Protein AF-A0A970E9M4-F1 (afdb_monomer)

Foldseek 3Di:
DADLQLLLLLLVLLCVVVVLAPSLLLSLLQCVCVLDDVVLRQCWDDDPNDIARPLVVLCVVDVPCVRQVPDDSSSNSSSLSNSLNSLLVRLCCPPAVVVLCVVPVPDPCVVVLVNLLSLQLSLVVCVVVVPDGSLVVLLPRDDDPPVDDSDDCVSSVVSSVVSNVQNVDPVNRDPDDRDGDDNVVSVVSSVVSNVVSVVVVVD

Radius of gyration: 16.77 Å; Cα contacts (8 Å, |Δi|>4): 211; chains: 1; bounding box: 38×38×45 Å

Solvent-accessible surface area (backbone atoms only — not comparable to full-atom values): 11575 Å² total; per-residue (Å²): 108,71,52,70,63,58,53,42,52,31,48,55,56,40,42,75,74,44,73,84,52,38,62,50,33,19,48,54,15,36,53,37,43,76,29,53,63,54,82,77,48,47,48,62,45,74,58,98,90,42,76,46,65,38,58,64,60,52,40,68,74,57,59,37,64,90,60,41,72,80,46,54,64,49,56,46,18,18,57,51,19,33,53,43,36,52,50,41,30,51,49,39,34,65,71,48,51,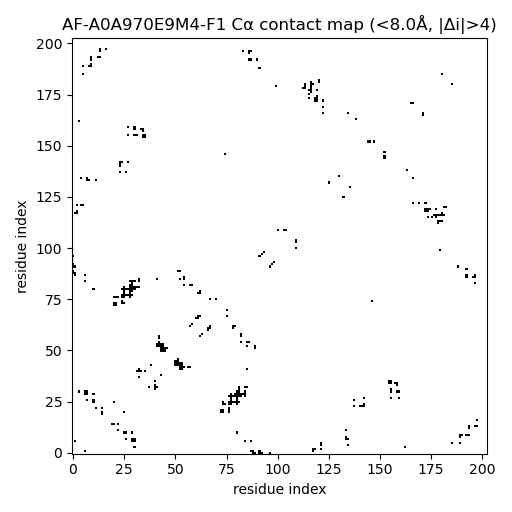51,53,50,46,64,75,47,74,83,47,91,58,46,70,61,53,54,50,42,29,52,47,35,48,52,48,52,51,45,69,77,31,78,91,71,48,64,64,66,57,58,67,66,57,79,81,88,53,86,86,50,78,93,57,69,47,66,38,40,56,50,40,54,53,50,52,48,57,50,75,72,36,75,85,68,50,60,89,72,78,68,81,86,64,54,68,68,58,53,55,54,44,40,56,50,43,34,53,53,45,54,55,61,72,79,106

Secondary structure (DSSP, 8-state):
---HHHHHHHHHHHHHHSTTS-HHHHHHHHHGGGGS-HHHHS-EEEETTEEEE-HHHHHHHHTSHHHHTTS-HHHHHHHHHHHHHHHHHHHHIIIIIHHHHHHTTT-TTHHHHHHHHHHHHHHHHHHH-SSS-HHHHHHT-----TT--SS-HHHHHHHHHHHHHHHT-GGGS--SPPSS--HHHHHHHHHHHHHHHHHHHT-

pLDDT: mean 94.09, std 5.25, range [65.69, 98.69]

Mean predicted aligned error: 3.56 Å

Structure (mmCIF, N/CA/C/O backbone):
data_AF-A0A970E9M4-F1
#
_entry.id   AF-A0A970E9M4-F1
#
loop_
_atom_site.group_PDB
_atom_site.id
_atom_site.type_symbol
_atom_site.label_atom_id
_atom_site.label_alt_id
_atom_site.label_comp_id
_atom_site.label_asym_id
_atom_site.label_entity_id
_atom_site.label_seq_id
_atom_site.pdbx_PDB_ins_code
_atom_site.Cartn_x
_atom_site.Cartn_y
_atom_site.Cartn_z
_atom_site.occupancy
_atom_site.B_iso_or_equiv
_atom_site.auth_seq_id
_atom_site.auth_comp_id
_atom_site.auth_asym_id
_atom_site.auth_atom_id
_atom_site.pdbx_PDB_model_num
ATOM 1 N N . MET A 1 1 ? 0.928 5.953 9.111 1.00 82.75 1 MET A N 1
ATOM 2 C CA . MET A 1 1 ? 0.952 5.087 7.923 1.00 82.75 1 MET A CA 1
ATOM 3 C C . MET A 1 1 ? -0.370 4.371 7.864 1.00 82.75 1 MET A C 1
ATOM 5 O O . MET A 1 1 ? -0.978 4.215 8.925 1.00 82.75 1 MET A O 1
ATOM 9 N N . THR A 1 2 ? -0.847 4.071 6.667 1.00 88.62 2 THR A N 1
ATOM 10 C CA . THR A 1 2 ? -2.108 3.342 6.503 1.00 88.62 2 THR A CA 1
ATOM 11 C C . THR A 1 2 ? -1.866 1.829 6.603 1.00 88.62 2 THR A C 1
ATOM 13 O O . THR A 1 2 ? -0.748 1.401 6.895 1.00 88.62 2 THR A O 1
ATOM 16 N N . THR A 1 3 ? -2.908 1.011 6.479 1.00 94.88 3 THR A N 1
ATOM 17 C CA . THR A 1 3 ? -2.778 -0.451 6.495 1.00 94.88 3 THR A CA 1
ATOM 18 C C . THR A 1 3 ? -2.323 -0.981 5.146 1.00 94.88 3 THR A C 1
ATOM 20 O O . THR A 1 3 ? -2.542 -0.367 4.100 1.00 94.88 3 THR A O 1
ATOM 23 N N . LEU A 1 4 ? -1.725 -2.173 5.162 1.00 96.00 4 LEU A N 1
ATOM 24 C CA . LEU A 1 4 ? -1.263 -2.846 3.950 1.00 96.00 4 LEU A CA 1
ATOM 25 C C . LEU A 1 4 ? -2.425 -3.157 3.000 1.00 96.00 4 LEU A C 1
ATOM 27 O O . LEU A 1 4 ? -2.270 -3.001 1.792 1.00 96.00 4 LEU A O 1
ATOM 31 N N . LEU A 1 5 ? -3.608 -3.506 3.517 1.00 97.75 5 LEU A N 1
ATOM 32 C CA . LEU A 1 5 ? -4.780 -3.686 2.662 1.00 97.75 5 LEU A CA 1
ATOM 33 C C . LEU A 1 5 ? -5.230 -2.368 2.026 1.00 97.75 5 LEU A C 1
ATOM 35 O O . LEU A 1 5 ? -5.476 -2.345 0.824 1.00 97.75 5 LEU A O 1
ATOM 39 N N . THR A 1 6 ? -5.266 -1.258 2.770 1.00 98.19 6 THR A N 1
ATOM 40 C CA . THR A 1 6 ? -5.572 0.056 2.179 1.00 98.19 6 THR A CA 1
ATOM 41 C C . THR A 1 6 ? -4.558 0.431 1.089 1.00 98.19 6 THR A C 1
ATOM 43 O O . THR A 1 6 ? -4.956 0.888 0.018 1.00 98.19 6 THR A O 1
ATOM 46 N N . HIS A 1 7 ? -3.262 0.171 1.297 1.00 98.31 7 HIS A N 1
ATOM 47 C CA . HIS A 1 7 ? -2.237 0.332 0.259 1.00 98.31 7 HIS A CA 1
ATOM 48 C C . HIS A 1 7 ? -2.532 -0.500 -0.997 1.00 98.31 7 HIS A C 1
ATOM 50 O O . HIS A 1 7 ? -2.490 0.032 -2.107 1.00 98.31 7 HIS A O 1
ATOM 56 N N . LEU A 1 8 ? -2.884 -1.779 -0.839 1.00 98.38 8 LEU A N 1
ATOM 57 C CA . LEU A 1 8 ? -3.247 -2.652 -1.959 1.00 98.38 8 LEU A CA 1
ATOM 58 C C . LEU A 1 8 ? -4.500 -2.151 -2.693 1.00 98.38 8 LEU A C 1
ATOM 60 O O . LEU A 1 8 ? -4.517 -2.128 -3.921 1.00 98.38 8 LEU A O 1
ATOM 64 N N . ARG A 1 9 ? -5.517 -1.669 -1.972 1.00 98.56 9 ARG A N 1
ATOM 65 C CA . ARG A 1 9 ? -6.726 -1.077 -2.574 1.00 98.56 9 ARG A CA 1
ATOM 66 C C . ARG A 1 9 ? -6.399 0.172 -3.398 1.00 98.56 9 ARG A C 1
ATOM 68 O O . ARG A 1 9 ? -6.946 0.357 -4.483 1.00 98.56 9 ARG A O 1
ATOM 75 N N . VAL A 1 10 ? -5.462 1.008 -2.942 1.00 98.69 10 VAL A N 1
ATOM 76 C CA . VAL A 1 10 ? -4.943 2.124 -3.753 1.00 98.69 10 VAL A CA 1
ATOM 77 C C . VAL A 1 10 ? -4.212 1.603 -4.996 1.00 98.69 10 VAL A C 1
ATOM 79 O O . VAL A 1 10 ? -4.431 2.125 -6.091 1.00 98.69 10 VAL A O 1
ATOM 82 N N . ALA A 1 11 ? -3.382 0.565 -4.861 1.00 98.25 11 ALA A N 1
ATOM 83 C CA . ALA A 1 11 ? -2.663 -0.034 -5.984 1.00 98.25 11 ALA A CA 1
ATOM 84 C C . ALA A 1 11 ? -3.620 -0.564 -7.070 1.00 98.25 11 ALA A C 1
ATOM 86 O O . ALA A 1 11 ? -3.435 -0.273 -8.253 1.00 98.25 11 ALA A O 1
ATOM 87 N N . GLU A 1 12 ? -4.688 -1.260 -6.678 1.00 97.88 12 GLU A N 1
ATOM 88 C CA . GLU A 1 12 ? -5.746 -1.724 -7.584 1.00 97.88 12 GLU A CA 1
ATOM 89 C C . GLU A 1 12 ? -6.322 -0.567 -8.417 1.00 97.88 12 GLU A C 1
ATOM 91 O O . GLU A 1 12 ? -6.354 -0.618 -9.648 1.00 97.88 12 GLU A O 1
ATOM 96 N N . LYS A 1 13 ? -6.688 0.538 -7.759 1.00 98.12 13 LYS A N 1
ATOM 97 C CA . LYS A 1 13 ? -7.270 1.711 -8.424 1.00 98.12 13 LYS A CA 1
ATOM 98 C C . LYS A 1 13 ? -6.278 2.483 -9.287 1.00 98.12 13 LYS A C 1
ATOM 100 O O . LYS A 1 13 ? -6.664 3.035 -10.318 1.00 98.12 13 LYS A O 1
ATOM 105 N N . ILE A 1 14 ? -4.993 2.501 -8.939 1.00 98.25 14 ILE A N 1
ATOM 106 C CA . ILE A 1 14 ? -3.961 3.061 -9.824 1.00 98.25 14 ILE A CA 1
ATOM 107 C C . ILE A 1 14 ? -3.795 2.185 -11.072 1.00 98.25 14 ILE A C 1
ATOM 109 O O . ILE A 1 14 ? -3.708 2.718 -12.179 1.00 98.25 14 ILE A O 1
ATOM 113 N N . LYS A 1 15 ? -3.814 0.855 -10.934 1.00 96.25 15 LYS A N 1
ATOM 114 C CA . LYS A 1 15 ? -3.714 -0.093 -12.056 1.00 96.25 15 LYS A CA 1
ATOM 115 C C . LYS A 1 15 ? -4.864 0.049 -13.063 1.00 96.25 15 LYS A C 1
ATOM 117 O O . LYS A 1 15 ? -4.652 -0.152 -14.262 1.00 96.25 15 LYS A O 1
ATOM 122 N N . GLU A 1 16 ? -6.061 0.425 -12.612 1.00 96.06 16 GLU A N 1
ATOM 123 C CA . GLU A 1 16 ? -7.199 0.749 -13.489 1.00 96.06 16 GLU A CA 1
ATOM 124 C C . GLU A 1 16 ? -6.914 1.968 -14.392 1.00 96.06 16 GLU A C 1
ATOM 126 O O . GLU A 1 16 ? -7.417 2.049 -15.517 1.00 96.06 16 GLU A O 1
ATOM 131 N N . ARG A 1 17 ? -6.082 2.907 -13.919 1.00 96.25 17 ARG A N 1
ATOM 132 C CA . ARG A 1 17 ? -5.699 4.139 -14.628 1.00 96.25 17 ARG A CA 1
ATOM 133 C C . ARG A 1 17 ? -4.427 3.974 -15.463 1.00 96.25 17 ARG A C 1
ATOM 135 O O . ARG A 1 17 ? -4.357 4.518 -16.561 1.00 96.25 17 ARG A O 1
ATOM 142 N N . ILE A 1 18 ? -3.448 3.217 -14.968 1.00 94.56 18 ILE A N 1
ATOM 143 C CA . ILE A 1 18 ? -2.172 2.935 -15.636 1.00 94.56 18 ILE A CA 1
ATOM 144 C C . ILE A 1 18 ? -2.155 1.456 -16.036 1.00 94.56 18 ILE A C 1
ATOM 146 O O . ILE A 1 18 ? -1.743 0.572 -15.281 1.00 94.56 18 ILE A O 1
ATOM 150 N N . LYS A 1 19 ? -2.650 1.176 -17.246 1.00 90.38 19 LYS A N 1
ATOM 151 C CA . LYS A 1 19 ? -2.949 -0.196 -17.680 1.00 90.38 19 LYS A CA 1
ATOM 152 C C . LYS A 1 19 ? -1.716 -1.071 -17.909 1.00 90.38 19 LYS A C 1
ATOM 154 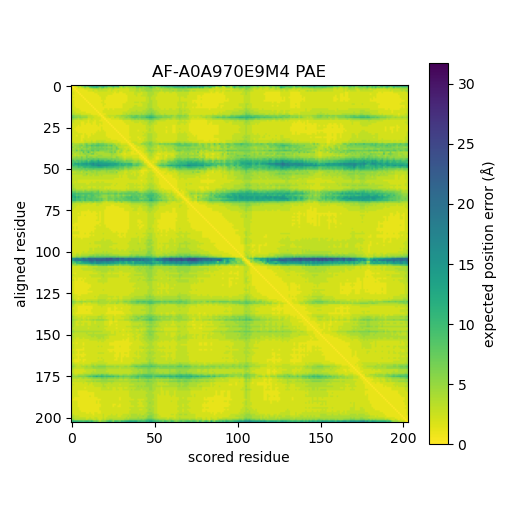O O . LYS A 1 19 ? -1.848 -2.284 -17.782 1.00 90.38 19 LYS A O 1
ATOM 159 N N . ASP A 1 20 ? -0.551 -0.480 -18.134 1.00 89.81 20 ASP A N 1
ATOM 160 C CA . ASP A 1 20 ? 0.660 -1.219 -18.516 1.00 89.81 20 ASP A CA 1
ATOM 161 C C . ASP A 1 20 ? 1.501 -1.696 -17.315 1.00 89.81 20 ASP A C 1
ATOM 163 O O . ASP A 1 20 ? 2.563 -2.286 -17.492 1.00 89.81 20 ASP A O 1
ATOM 167 N N . LEU A 1 21 ? 1.047 -1.455 -16.078 1.00 94.00 21 LEU A N 1
ATOM 168 C CA . LEU A 1 21 ? 1.732 -1.950 -14.882 1.00 94.00 21 LEU A CA 1
ATOM 169 C C . LEU A 1 21 ? 1.528 -3.460 -14.712 1.00 94.00 21 LEU A C 1
ATOM 171 O O . LEU A 1 21 ? 0.396 -3.936 -14.711 1.00 94.00 21 LEU A O 1
ATOM 175 N N . ASP A 1 22 ? 2.608 -4.202 -14.478 1.00 96.94 22 ASP A N 1
ATOM 176 C CA . ASP A 1 22 ? 2.526 -5.570 -13.959 1.00 96.94 22 ASP A CA 1
ATOM 177 C C . ASP A 1 22 ? 2.007 -5.515 -12.512 1.00 96.94 22 ASP A C 1
ATOM 179 O O .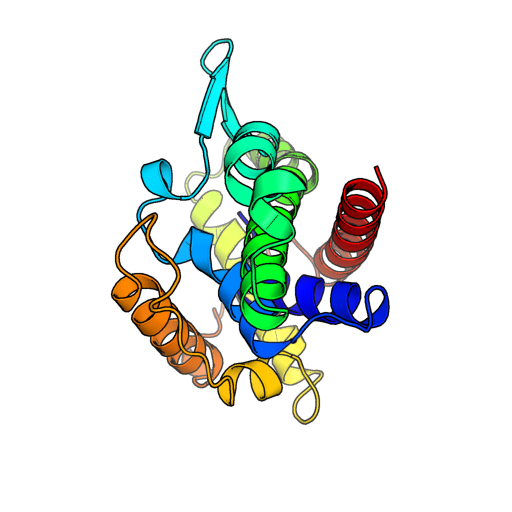 ASP A 1 22 ? 2.681 -4.976 -11.632 1.00 96.94 22 ASP A O 1
ATOM 183 N N . LEU A 1 23 ? 0.779 -5.993 -12.281 1.00 96.94 23 LEU A N 1
ATOM 184 C CA . LEU A 1 23 ? 0.085 -5.799 -11.005 1.00 96.94 23 LEU A CA 1
ATOM 185 C C . LEU A 1 23 ? 0.772 -6.537 -9.849 1.00 96.94 23 LEU A C 1
ATOM 187 O O . LEU A 1 23 ? 0.848 -5.984 -8.755 1.00 96.94 23 LEU A O 1
ATOM 191 N N . ASP A 1 24 ? 1.321 -7.726 -10.085 1.00 98.00 24 ASP A N 1
ATOM 192 C CA . ASP A 1 24 ? 2.012 -8.505 -9.056 1.00 98.00 24 ASP A CA 1
ATOM 193 C C . ASP A 1 24 ? 3.234 -7.739 -8.557 1.00 98.00 24 ASP A C 1
ATOM 195 O O . ASP A 1 24 ? 3.352 -7.407 -7.375 1.00 98.00 24 ASP A O 1
ATOM 199 N N . TYR A 1 25 ? 4.108 -7.331 -9.475 1.00 98.50 25 TYR A N 1
ATOM 200 C CA . TYR A 1 25 ? 5.291 -6.559 -9.108 1.00 98.50 25 TYR A CA 1
ATOM 201 C C . TYR A 1 25 ? 4.927 -5.190 -8.532 1.00 98.50 25 TYR A C 1
ATOM 203 O O . TYR A 1 25 ? 5.600 -4.715 -7.618 1.00 98.50 25 TYR A O 1
ATOM 211 N N . PHE A 1 26 ? 3.852 -4.570 -9.016 1.00 98.38 26 PHE A N 1
ATOM 212 C CA . PHE A 1 26 ? 3.349 -3.307 -8.490 1.00 98.38 26 PHE A CA 1
ATOM 213 C C . PHE A 1 26 ? 2.869 -3.423 -7.037 1.00 98.38 26 PHE A C 1
ATOM 215 O O . PHE A 1 26 ? 3.265 -2.607 -6.205 1.00 98.38 26 PHE A O 1
ATOM 222 N N . MET A 1 27 ? 2.085 -4.454 -6.705 1.00 98.50 27 MET A N 1
ATOM 223 C CA . MET A 1 27 ? 1.647 -4.734 -5.333 1.00 98.50 27 MET A CA 1
ATOM 224 C C . MET A 1 27 ? 2.833 -5.061 -4.417 1.00 98.50 27 MET A C 1
ATOM 226 O O . MET A 1 27 ? 2.901 -4.544 -3.302 1.00 98.50 27 MET A O 1
ATOM 230 N N . ALA A 1 28 ? 3.797 -5.861 -4.890 1.00 98.38 28 ALA A N 1
ATOM 231 C CA . ALA A 1 28 ? 5.032 -6.124 -4.150 1.00 98.38 28 ALA A CA 1
ATOM 232 C C . ALA A 1 28 ? 5.804 -4.827 -3.874 1.00 98.38 28 ALA A C 1
ATOM 234 O O . ALA A 1 28 ? 6.259 -4.602 -2.755 1.00 98.38 28 ALA A O 1
ATOM 235 N N . GLY A 1 29 ? 5.901 -3.938 -4.863 1.00 98.12 29 GLY A N 1
ATOM 236 C CA . GLY A 1 29 ? 6.476 -2.607 -4.694 1.00 98.12 29 GLY A CA 1
ATOM 237 C C . GLY A 1 29 ? 5.755 -1.799 -3.620 1.00 98.12 29 GLY A C 1
ATOM 238 O O . GLY A 1 29 ? 6.400 -1.230 -2.745 1.00 98.12 29 GLY A O 1
ATOM 239 N N . PHE A 1 30 ? 4.422 -1.801 -3.651 1.00 97.81 30 PHE A N 1
ATOM 240 C CA . PHE A 1 30 ? 3.580 -1.085 -2.697 1.00 97.81 30 PHE A CA 1
ATOM 241 C C . PHE A 1 30 ? 3.820 -1.516 -1.253 1.00 97.81 30 PHE A C 1
ATOM 243 O O . PHE A 1 30 ? 3.947 -0.667 -0.396 1.00 97.81 30 PHE A O 1
ATOM 250 N N . ILE A 1 31 ? 3.944 -2.808 -0.961 1.00 97.25 31 ILE A N 1
ATOM 251 C CA . ILE A 1 31 ? 4.147 -3.271 0.425 1.00 97.25 31 ILE A CA 1
ATOM 252 C C . ILE A 1 31 ? 5.619 -3.236 0.875 1.00 97.25 31 ILE A C 1
ATOM 254 O O . ILE A 1 31 ? 5.937 -3.465 2.046 1.00 97.25 31 ILE A O 1
ATOM 258 N N . THR A 1 32 ? 6.548 -2.999 -0.056 1.00 97.25 32 THR A N 1
ATOM 259 C CA . THR A 1 32 ? 7.991 -3.071 0.206 1.00 97.25 32 THR A CA 1
ATOM 260 C C . THR A 1 32 ? 8.435 -2.124 1.322 1.00 97.25 32 THR A C 1
ATOM 262 O O . THR A 1 32 ? 9.190 -2.578 2.187 1.00 97.25 32 THR A O 1
ATOM 265 N N . PRO A 1 33 ? 7.989 -0.853 1.392 1.00 96.75 33 PRO A N 1
ATOM 266 C CA . PRO A 1 33 ? 8.466 0.054 2.433 1.00 96.75 33 PRO A CA 1
ATOM 267 C C . PRO A 1 33 ? 8.157 -0.436 3.852 1.00 96.75 33 PRO A C 1
ATOM 269 O O . PRO A 1 33 ? 8.941 -0.193 4.769 1.00 96.75 33 PRO A O 1
ATOM 272 N N . ASP A 1 34 ? 7.085 -1.202 4.028 1.00 95.38 34 ASP A N 1
ATOM 273 C CA . ASP A 1 34 ? 6.668 -1.761 5.318 1.00 95.38 34 ASP A CA 1
ATOM 274 C C . ASP A 1 34 ? 7.334 -3.092 5.668 1.00 95.38 34 ASP A C 1
ATOM 276 O O . ASP A 1 34 ? 7.115 -3.640 6.745 1.00 95.38 34 ASP A O 1
ATOM 280 N N . SER A 1 35 ? 8.186 -3.604 4.782 1.00 93.75 35 SER A N 1
ATOM 281 C CA . SER A 1 35 ? 8.848 -4.898 4.959 1.00 93.75 35 SER A CA 1
ATOM 282 C C . SER A 1 35 ? 10.109 -4.820 5.830 1.00 93.75 35 SER A C 1
ATOM 284 O O . SER A 1 35 ? 10.626 -5.841 6.265 1.00 93.75 35 SER A O 1
ATOM 286 N N . GLY A 1 36 ? 10.623 -3.618 6.102 1.00 87.69 36 GLY A N 1
ATOM 287 C CA . GLY A 1 36 ? 11.838 -3.399 6.887 1.00 87.69 36 GLY A CA 1
ATOM 288 C C . GLY A 1 36 ? 11.703 -2.269 7.906 1.00 87.69 36 GLY A C 1
ATOM 289 O O . GLY A 1 36 ? 10.649 -1.659 8.078 1.00 87.69 36 GLY A O 1
ATOM 290 N N . GLY A 1 37 ? 12.803 -1.959 8.597 1.00 87.50 37 GLY A N 1
ATOM 291 C CA . GLY A 1 37 ? 12.840 -0.832 9.528 1.00 87.50 37 GLY A CA 1
ATOM 292 C C . GLY A 1 37 ? 12.567 0.492 8.809 1.00 87.50 37 GLY A C 1
ATOM 293 O O . GLY A 1 37 ? 13.274 0.840 7.866 1.00 87.50 37 GLY A O 1
ATOM 294 N N . LYS A 1 38 ? 11.582 1.265 9.279 1.00 86.56 38 LYS A N 1
ATOM 295 C CA . LYS A 1 38 ? 11.106 2.466 8.566 1.00 86.56 38 LYS A CA 1
ATOM 296 C C . LYS A 1 38 ? 12.185 3.525 8.323 1.00 86.56 38 LYS A C 1
ATOM 298 O O . LYS A 1 38 ? 12.127 4.229 7.323 1.00 86.56 38 LYS A O 1
ATOM 303 N N . GLU A 1 39 ? 13.181 3.631 9.204 1.00 85.94 39 GLU A N 1
ATOM 304 C CA . GLU A 1 39 ? 14.332 4.530 8.999 1.00 85.94 39 GLU A CA 1
ATOM 305 C C . GLU A 1 39 ? 15.103 4.221 7.709 1.00 85.94 39 GLU A C 1
ATOM 307 O O . GLU A 1 39 ? 15.634 5.127 7.074 1.00 85.94 39 GLU A O 1
ATOM 312 N N . MET A 1 40 ? 15.136 2.950 7.310 1.00 84.81 40 MET A N 1
ATOM 313 C CA . MET A 1 40 ? 15.809 2.483 6.103 1.00 84.81 40 MET A CA 1
ATOM 314 C C . MET A 1 40 ? 14.920 2.625 4.863 1.00 84.81 40 MET A C 1
ATOM 316 O O . MET A 1 40 ? 15.414 2.942 3.786 1.00 84.81 40 MET A O 1
ATOM 320 N N . THR A 1 41 ? 13.613 2.397 5.005 1.00 89.31 41 THR A N 1
ATOM 321 C CA . THR A 1 41 ? 12.713 2.194 3.863 1.00 89.31 41 THR A CA 1
ATOM 322 C C . THR A 1 41 ? 11.848 3.408 3.514 1.00 89.31 41 THR A C 1
ATOM 324 O O . THR A 1 41 ? 11.433 3.564 2.371 1.00 89.31 41 THR A O 1
ATOM 327 N N . HIS A 1 42 ? 11.586 4.323 4.445 1.00 89.50 42 HIS A N 1
ATOM 328 C CA . HIS A 1 42 ? 10.654 5.436 4.213 1.00 89.50 42 HIS A CA 1
ATOM 329 C C . HIS A 1 42 ? 11.336 6.757 3.833 1.00 89.50 42 HIS A C 1
ATOM 331 O O . HIS A 1 42 ? 10.689 7.801 3.830 1.00 89.50 42 HIS A O 1
ATOM 337 N N . PHE A 1 43 ? 12.636 6.738 3.502 1.00 90.56 43 PHE A N 1
ATOM 338 C CA . PHE A 1 43 ? 13.369 7.910 2.990 1.00 90.56 43 PHE A CA 1
ATOM 339 C C . PHE A 1 43 ? 13.179 9.157 3.868 1.00 90.56 43 PHE A C 1
ATOM 341 O O . PHE A 1 43 ? 12.990 10.272 3.377 1.00 90.56 43 PHE A O 1
ATOM 348 N N . TYR A 1 44 ? 13.180 8.965 5.187 1.00 89.75 44 TYR A N 1
ATOM 349 C CA . TYR A 1 44 ? 12.874 10.047 6.101 1.00 89.75 44 TYR A CA 1
ATOM 350 C C . TYR A 1 44 ? 13.955 11.129 6.096 1.00 89.75 44 TYR A C 1
ATOM 352 O O . TYR A 1 44 ? 15.155 10.854 6.087 1.00 89.75 44 TYR A O 1
ATOM 360 N N . LYS A 1 45 ? 13.512 12.381 6.178 1.00 87.81 45 LYS A N 1
ATOM 361 C CA . LYS A 1 45 ? 14.344 13.547 6.469 1.00 87.81 45 LYS A CA 1
ATOM 362 C C . LYS A 1 45 ? 13.747 14.341 7.619 1.00 87.81 45 LYS A C 1
ATOM 364 O O . LYS A 1 45 ? 12.560 14.233 7.918 1.00 87.81 45 LYS A O 1
ATOM 369 N N . SER A 1 46 ? 14.583 15.171 8.230 1.00 86.38 46 SER A N 1
ATOM 370 C CA . SER A 1 46 ? 14.178 16.067 9.310 1.00 86.38 46 SER A CA 1
ATOM 371 C C . SER A 1 46 ? 14.310 17.519 8.865 1.00 86.38 46 SER A C 1
ATOM 373 O O . SER A 1 46 ? 15.338 17.915 8.314 1.00 86.38 46 SER A O 1
ATOM 375 N N . LYS A 1 47 ? 13.280 18.329 9.112 1.00 81.88 47 LYS A N 1
ATOM 376 C CA . LYS A 1 47 ? 13.313 19.789 8.959 1.00 81.88 47 LYS A CA 1
ATOM 377 C C . LYS A 1 47 ? 12.619 20.410 10.166 1.00 81.88 47 LYS A C 1
ATOM 379 O O . LYS A 1 47 ? 11.495 20.043 10.470 1.00 81.88 47 LYS A O 1
ATOM 384 N N . ASN A 1 48 ? 13.287 21.336 10.856 1.00 83.44 48 ASN A N 1
ATOM 385 C CA . ASN A 1 48 ? 12.764 21.988 12.067 1.00 83.44 48 ASN A CA 1
ATOM 386 C C . ASN A 1 48 ? 12.265 20.992 13.136 1.00 83.44 48 ASN A C 1
ATOM 388 O O . ASN A 1 48 ? 11.200 21.186 13.702 1.00 83.44 48 ASN A O 1
ATOM 392 N N . GLN A 1 49 ? 13.023 19.915 13.386 1.00 77.50 49 GLN A N 1
ATOM 393 C CA . GLN A 1 49 ? 12.667 18.816 14.307 1.00 77.50 49 GLN A CA 1
ATOM 394 C C . GLN A 1 49 ? 11.444 17.973 13.896 1.00 77.50 49 GLN A C 1
ATOM 396 O O . GLN A 1 49 ? 11.152 16.974 14.549 1.00 77.50 49 GLN A O 1
ATOM 401 N N . GLU A 1 50 ? 10.784 18.291 12.781 1.00 79.19 50 GLU A N 1
ATOM 402 C CA . GLU A 1 50 ? 9.734 17.456 12.208 1.00 79.19 50 GLU A CA 1
ATOM 403 C C . GLU A 1 50 ? 10.310 16.475 11.188 1.00 79.19 50 GLU A C 1
ATOM 405 O O . GLU A 1 50 ? 11.081 16.839 10.292 1.00 79.19 50 GLU A O 1
ATOM 410 N N . LYS A 1 51 ? 9.919 15.209 11.333 1.00 84.50 51 LYS A N 1
ATOM 411 C CA . LYS A 1 51 ? 10.305 14.111 10.452 1.00 84.50 51 LYS A CA 1
ATOM 412 C C . LYS A 1 51 ? 9.261 13.934 9.345 1.00 84.50 51 LYS A C 1
ATOM 414 O O . LYS A 1 51 ? 8.069 13.870 9.638 1.00 84.50 51 LYS A O 1
ATOM 419 N N . TYR A 1 52 ? 9.701 13.836 8.092 1.00 86.88 52 TYR A N 1
ATOM 420 C CA . TYR A 1 52 ? 8.840 13.679 6.912 1.00 86.88 52 TYR A CA 1
ATOM 421 C C . TYR A 1 52 ? 9.448 12.712 5.890 1.00 86.88 52 TYR A C 1
ATOM 423 O O . TYR A 1 52 ? 10.658 12.485 5.889 1.00 86.88 52 TYR A O 1
ATOM 431 N N . ILE A 1 53 ? 8.608 12.140 5.024 1.00 91.12 53 ILE A N 1
ATOM 432 C CA . ILE A 1 53 ? 9.015 11.231 3.942 1.00 91.12 53 ILE A CA 1
ATOM 433 C C . ILE A 1 53 ? 9.521 12.064 2.755 1.00 91.12 53 ILE A C 1
ATOM 435 O O . ILE A 1 53 ? 8.761 12.841 2.174 1.00 91.12 53 ILE A O 1
ATOM 439 N N . ASP A 1 54 ? 10.788 11.910 2.360 1.00 92.12 54 ASP A N 1
ATOM 440 C CA . ASP A 1 54 ? 11.329 12.575 1.170 1.00 92.12 54 ASP A CA 1
ATOM 441 C C . ASP A 1 54 ? 11.089 11.739 -0.094 1.00 92.12 54 ASP A C 1
ATOM 443 O O . ASP A 1 54 ? 11.974 11.069 -0.634 1.00 92.12 54 ASP A O 1
ATOM 447 N N . VAL A 1 55 ? 9.862 11.844 -0.599 1.00 93.19 55 VAL A N 1
ATOM 448 C CA . VAL A 1 55 ? 9.407 11.219 -1.848 1.00 93.19 55 VAL A CA 1
ATOM 449 C C . VAL A 1 55 ? 10.295 11.613 -3.045 1.00 93.19 55 VAL A C 1
ATOM 451 O O . VAL A 1 55 ? 10.545 10.800 -3.937 1.00 93.19 55 VAL A O 1
ATOM 454 N N . LYS A 1 56 ? 10.844 12.839 -3.069 1.00 92.50 56 LYS A N 1
ATOM 455 C CA . LYS A 1 56 ? 11.727 13.297 -4.158 1.00 92.50 56 LYS A CA 1
ATOM 456 C C . LYS A 1 56 ? 13.074 12.583 -4.129 1.00 92.50 56 LYS A C 1
ATOM 458 O O . LYS A 1 56 ? 13.643 12.330 -5.190 1.00 92.50 56 LYS A O 1
ATOM 463 N N . CYS A 1 57 ? 13.594 12.266 -2.945 1.00 92.69 57 CYS A N 1
ATOM 464 C CA . CYS A 1 57 ? 14.818 11.478 -2.801 1.00 92.69 57 CYS A CA 1
ATOM 465 C C . CYS A 1 57 ? 14.661 10.107 -3.470 1.00 92.69 57 CYS A C 1
ATOM 467 O O . CYS A 1 57 ? 15.500 9.732 -4.290 1.00 92.69 57 CYS A O 1
ATOM 469 N N . TYR A 1 58 ? 13.546 9.420 -3.200 1.00 94.62 58 TYR A N 1
ATOM 470 C CA . TYR A 1 58 ? 13.233 8.142 -3.838 1.00 94.62 58 TYR A CA 1
ATOM 471 C C . TYR A 1 58 ? 13.158 8.269 -5.359 1.00 94.62 58 TYR A C 1
ATOM 473 O O . TYR A 1 58 ? 13.848 7.547 -6.080 1.00 94.62 58 TYR A O 1
ATOM 481 N N . TYR A 1 59 ? 12.364 9.229 -5.849 1.00 94.75 59 TYR A N 1
ATOM 482 C CA . TYR A 1 59 ? 12.200 9.464 -7.283 1.00 94.75 59 TYR A CA 1
ATOM 483 C C . TYR A 1 59 ? 13.549 9.669 -7.975 1.00 94.75 59 TYR A C 1
ATOM 485 O O . TYR A 1 59 ? 13.861 9.022 -8.972 1.00 94.75 59 TYR A O 1
ATOM 493 N N . ASN A 1 60 ? 14.391 10.530 -7.401 1.00 92.94 60 ASN A N 1
ATOM 494 C CA . ASN A 1 60 ? 15.697 10.845 -7.963 1.00 92.94 60 ASN A CA 1
ATOM 495 C C . ASN A 1 60 ? 16.645 9.642 -8.001 1.00 92.94 60 ASN A C 1
ATOM 497 O O . ASN A 1 60 ? 17.468 9.559 -8.908 1.00 92.94 60 ASN A O 1
ATOM 501 N N . ARG A 1 61 ? 16.541 8.735 -7.028 1.00 92.06 61 ARG A N 1
ATOM 502 C CA . ARG A 1 61 ? 17.389 7.544 -6.937 1.00 92.06 61 ARG A CA 1
ATOM 503 C C . ARG A 1 61 ? 16.909 6.409 -7.841 1.00 92.06 61 ARG A C 1
ATOM 505 O O . ARG A 1 61 ? 17.739 5.674 -8.366 1.00 92.06 61 ARG A O 1
ATOM 512 N N . HIS A 1 62 ? 15.597 6.250 -8.014 1.00 93.50 62 HIS A N 1
ATOM 513 C CA . HIS A 1 62 ? 15.042 5.045 -8.630 1.00 93.50 62 HIS A CA 1
ATOM 514 C C . HIS A 1 62 ? 14.200 5.275 -9.878 1.00 93.50 62 HIS A C 1
ATOM 516 O O . HIS A 1 62 ? 14.111 4.355 -10.682 1.00 93.50 62 HIS A O 1
ATOM 522 N N . LEU A 1 63 ? 13.570 6.431 -10.061 1.00 93.75 63 LEU A N 1
ATOM 523 C CA . LEU A 1 63 ? 12.566 6.627 -11.113 1.00 93.75 63 LEU A CA 1
ATOM 524 C C . LEU A 1 63 ? 12.990 7.588 -12.220 1.00 93.75 63 LEU A C 1
ATOM 526 O O . LEU A 1 63 ? 12.267 7.730 -13.203 1.00 93.75 63 LEU A O 1
ATOM 530 N N . ARG A 1 64 ? 14.171 8.207 -12.113 1.00 91.31 64 ARG A N 1
ATOM 531 C CA . ARG A 1 64 ? 14.695 9.041 -13.199 1.00 91.31 64 ARG A CA 1
ATOM 532 C C . ARG A 1 64 ? 14.820 8.243 -14.505 1.00 91.31 64 ARG A C 1
ATOM 534 O O . ARG A 1 64 ? 15.217 7.072 -14.443 1.00 91.31 64 ARG A O 1
ATOM 541 N N . PRO A 1 65 ? 14.537 8.852 -15.673 1.00 86.25 65 PRO A N 1
ATOM 542 C CA . PRO A 1 65 ? 14.542 8.157 -16.960 1.00 86.25 65 PRO A CA 1
ATOM 543 C C . PRO A 1 65 ? 15.813 7.346 -17.217 1.00 86.25 65 PRO A C 1
ATOM 545 O O . PRO A 1 65 ? 15.727 6.194 -17.634 1.00 86.25 65 PRO A O 1
ATOM 548 N N . GLU A 1 66 ? 16.984 7.888 -16.877 1.00 85.69 66 GLU A N 1
ATOM 549 C CA . GLU A 1 66 ? 18.282 7.237 -17.085 1.00 85.69 66 GLU A CA 1
ATOM 550 C C . GLU A 1 66 ? 18.411 5.926 -16.297 1.00 85.69 66 GLU A C 1
ATOM 552 O O . GLU A 1 66 ? 19.112 5.010 -16.708 1.00 85.69 66 GLU A O 1
ATOM 557 N N . THR A 1 67 ? 17.712 5.815 -15.165 1.00 82.94 67 THR A N 1
ATOM 558 C CA . THR A 1 67 ? 17.681 4.600 -14.338 1.00 82.94 67 THR A CA 1
ATOM 559 C C . THR A 1 67 ? 16.539 3.666 -14.752 1.00 82.94 67 THR A C 1
ATOM 561 O O . THR A 1 67 ? 16.657 2.443 -14.667 1.00 82.94 67 THR A O 1
ATOM 564 N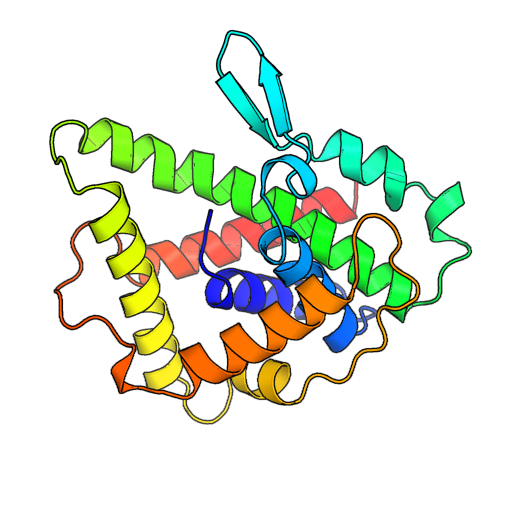 N . LEU A 1 68 ? 15.416 4.233 -15.199 1.00 84.06 68 LEU A N 1
ATOM 565 C CA . LEU A 1 68 ? 14.177 3.505 -15.463 1.00 84.06 68 LEU A CA 1
ATOM 566 C C . LEU A 1 68 ? 14.143 2.833 -16.848 1.00 84.06 68 LEU A C 1
ATOM 568 O O . LEU A 1 68 ? 13.545 1.763 -16.996 1.00 84.06 68 LEU A O 1
ATOM 572 N N . LEU A 1 69 ? 14.805 3.427 -17.848 1.00 83.62 69 LEU A N 1
ATOM 573 C CA . LEU A 1 69 ? 14.825 2.948 -19.239 1.00 83.62 69 LEU A CA 1
ATOM 574 C C . LEU A 1 69 ? 15.444 1.552 -19.389 1.00 83.62 69 LEU A C 1
ATOM 576 O O . LEU A 1 69 ? 15.031 0.788 -20.255 1.00 83.62 69 LEU A O 1
ATOM 580 N N . HIS A 1 70 ? 16.395 1.195 -18.526 1.00 85.19 70 HIS A N 1
ATOM 581 C CA . HIS A 1 70 ? 17.101 -0.089 -18.593 1.00 85.19 70 HIS A CA 1
ATOM 582 C C . HIS A 1 70 ? 16.412 -1.223 -17.823 1.00 85.19 70 HIS A C 1
ATOM 584 O O . HIS A 1 70 ? 16.896 -2.353 -17.813 1.00 85.19 70 HIS A O 1
ATOM 590 N N . ARG A 1 71 ? 15.296 -0.936 -17.148 1.00 91.94 71 ARG A N 1
ATOM 591 C CA . ARG A 1 71 ? 14.575 -1.913 -16.326 1.00 91.94 71 ARG A CA 1
ATOM 592 C C . ARG A 1 71 ? 13.557 -2.692 -17.154 1.00 91.94 71 ARG A C 1
ATOM 594 O O . ARG A 1 71 ? 13.068 -2.209 -18.169 1.00 91.94 71 ARG A O 1
ATOM 601 N N . SER A 1 72 ? 13.211 -3.894 -16.704 1.00 94.31 72 SER A N 1
ATOM 602 C CA . SER A 1 72 ? 12.051 -4.619 -17.239 1.00 94.31 72 SER A CA 1
ATOM 603 C C . SER A 1 72 ? 10.742 -3.936 -16.818 1.00 94.31 72 SER A C 1
ATOM 605 O O . SER A 1 72 ? 10.740 -3.166 -15.854 1.00 94.31 72 SER A O 1
ATOM 607 N N . ASP A 1 73 ? 9.623 -4.240 -17.482 1.00 94.62 73 ASP A N 1
ATOM 608 C CA . ASP A 1 73 ? 8.296 -3.749 -17.069 1.00 94.62 73 ASP A CA 1
ATOM 609 C C . ASP A 1 73 ? 7.965 -4.127 -15.623 1.00 94.62 73 ASP A C 1
ATOM 611 O O . ASP A 1 73 ? 7.557 -3.276 -14.836 1.00 94.62 73 ASP A O 1
ATOM 615 N N . LYS A 1 74 ? 8.260 -5.374 -15.242 1.00 96.88 74 LYS A N 1
ATOM 616 C CA . LYS A 1 74 ? 8.126 -5.897 -13.876 1.00 96.88 74 LYS A CA 1
ATOM 617 C C . LYS A 1 74 ? 8.910 -5.070 -12.864 1.00 96.88 74 LYS A C 1
ATOM 619 O O . LYS A 1 74 ? 8.378 -4.592 -11.866 1.00 96.88 74 LYS A O 1
ATOM 624 N N . THR A 1 75 ? 10.185 -4.830 -13.151 1.00 96.31 75 THR A N 1
ATOM 625 C CA . THR A 1 75 ? 11.040 -4.015 -12.289 1.00 96.31 75 THR A CA 1
ATOM 626 C C . THR A 1 75 ? 10.525 -2.574 -12.212 1.00 96.31 75 THR A C 1
ATOM 628 O O . THR A 1 75 ? 10.464 -2.011 -11.123 1.00 96.31 75 THR A O 1
ATOM 631 N N . ARG A 1 76 ? 10.110 -1.964 -13.332 1.00 96.12 76 ARG A N 1
ATOM 632 C CA . ARG A 1 76 ? 9.508 -0.620 -13.327 1.00 96.12 76 ARG A CA 1
ATOM 633 C C . ARG A 1 76 ? 8.251 -0.564 -12.465 1.00 96.12 76 ARG A C 1
ATOM 635 O O . ARG A 1 76 ? 8.136 0.356 -11.659 1.00 96.12 76 ARG A O 1
ATOM 642 N N . ALA A 1 77 ? 7.351 -1.535 -12.610 1.00 97.31 77 ALA A N 1
ATOM 643 C CA . ALA A 1 77 ? 6.125 -1.627 -11.830 1.00 97.31 77 ALA A CA 1
ATOM 644 C C . ALA A 1 77 ? 6.432 -1.674 -10.328 1.00 97.31 77 ALA A C 1
ATOM 646 O O . ALA A 1 77 ? 5.894 -0.872 -9.573 1.00 97.31 77 ALA A O 1
ATOM 647 N N . PHE A 1 78 ? 7.389 -2.500 -9.902 1.00 98.06 78 PHE A N 1
ATOM 648 C CA . PHE A 1 78 ? 7.825 -2.547 -8.506 1.00 98.06 78 PHE A CA 1
ATOM 649 C C . PHE A 1 78 ? 8.292 -1.186 -7.966 1.00 98.06 78 PHE A C 1
ATOM 651 O O . PHE A 1 78 ? 7.812 -0.723 -6.931 1.00 98.06 78 PHE A O 1
ATOM 658 N N . TYR A 1 79 ? 9.194 -0.502 -8.675 1.00 97.19 79 TYR A N 1
ATOM 659 C CA . TYR A 1 79 ? 9.705 0.794 -8.212 1.00 97.19 79 TYR A CA 1
ATOM 660 C C . TYR A 1 79 ? 8.619 1.884 -8.196 1.00 97.19 79 TYR A C 1
ATOM 662 O O . TYR A 1 79 ? 8.626 2.744 -7.314 1.00 97.19 79 TYR A O 1
ATOM 670 N N . TRP A 1 80 ? 7.658 1.843 -9.124 1.00 97.50 80 TRP A N 1
ATOM 671 C CA . TRP A 1 80 ? 6.494 2.732 -9.081 1.00 97.50 80 TRP A CA 1
ATOM 672 C C . TRP A 1 80 ? 5.565 2.426 -7.906 1.00 97.50 80 TRP A C 1
ATOM 674 O O . TRP A 1 80 ? 5.105 3.359 -7.252 1.00 97.50 80 TRP A O 1
ATOM 684 N N . GLY A 1 81 ? 5.331 1.150 -7.592 1.00 98.12 81 GLY A N 1
ATOM 685 C CA . GLY A 1 81 ? 4.518 0.752 -6.441 1.00 98.12 81 GLY A CA 1
ATOM 686 C C . GLY A 1 81 ? 5.092 1.280 -5.127 1.00 98.12 81 GLY A C 1
ATOM 687 O O . GLY A 1 81 ? 4.387 1.914 -4.345 1.00 98.12 81 GLY A O 1
ATOM 688 N N . TYR A 1 82 ? 6.402 1.129 -4.932 1.00 98.19 82 TYR A N 1
ATOM 689 C CA . TYR A 1 82 ? 7.103 1.667 -3.763 1.00 98.19 82 TYR A CA 1
ATOM 690 C C . TYR A 1 82 ? 6.971 3.190 -3.688 1.00 98.19 82 TYR A C 1
ATOM 692 O O . TYR A 1 82 ? 6.669 3.753 -2.637 1.00 98.19 82 TYR A O 1
ATOM 7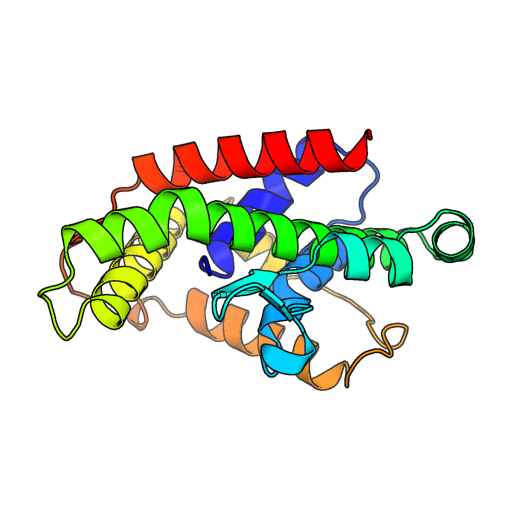00 N N . TYR A 1 83 ? 7.190 3.883 -4.805 1.00 97.81 83 TYR A N 1
ATOM 701 C CA . TYR A 1 83 ? 7.064 5.334 -4.845 1.00 97.81 83 TYR A CA 1
ATOM 702 C C . TYR A 1 83 ? 5.671 5.809 -4.430 1.00 97.81 83 TYR A C 1
ATOM 704 O O . TYR A 1 83 ? 5.547 6.739 -3.630 1.00 97.81 83 TYR A O 1
ATOM 712 N N . PHE A 1 84 ? 4.624 5.151 -4.926 1.00 98.25 84 PHE A N 1
ATOM 713 C CA . PHE A 1 84 ? 3.259 5.493 -4.557 1.00 98.25 84 PHE A CA 1
ATOM 714 C C . PHE A 1 84 ? 2.936 5.141 -3.109 1.00 98.25 84 PHE A C 1
ATOM 716 O O . PHE A 1 84 ? 2.261 5.940 -2.469 1.00 98.25 84 PHE A O 1
ATOM 723 N N . HIS A 1 85 ? 3.480 4.063 -2.534 1.00 98.19 85 HIS A N 1
ATOM 724 C CA . HIS A 1 85 ? 3.388 3.829 -1.085 1.00 98.19 85 HIS A CA 1
ATOM 725 C C . HIS A 1 85 ? 3.853 5.050 -0.292 1.00 98.19 85 HIS A C 1
ATOM 727 O O . HIS A 1 85 ? 3.130 5.531 0.579 1.00 98.19 85 HIS A O 1
ATOM 733 N N . LEU A 1 86 ? 5.025 5.602 -0.630 1.00 97.56 86 LEU A N 1
ATOM 734 C CA . LEU A 1 86 ? 5.572 6.771 0.065 1.00 97.56 86 LEU A CA 1
ATOM 735 C C . LEU A 1 86 ? 4.650 7.998 -0.041 1.00 97.56 86 LEU A C 1
ATOM 737 O O . LEU A 1 86 ? 4.510 8.746 0.928 1.00 97.56 86 LEU A O 1
ATOM 741 N N . ILE A 1 87 ? 4.012 8.206 -1.199 1.00 97.62 87 ILE A N 1
ATOM 742 C CA . ILE A 1 87 ? 3.005 9.263 -1.383 1.00 97.62 87 ILE A CA 1
ATOM 743 C C . ILE A 1 87 ? 1.786 8.999 -0.498 1.00 97.62 87 ILE A C 1
ATOM 745 O O . ILE A 1 87 ? 1.367 9.890 0.242 1.00 97.62 87 ILE A O 1
ATOM 749 N N . VAL A 1 88 ? 1.235 7.786 -0.559 1.00 98.12 88 VAL A N 1
ATOM 750 C CA . VAL A 1 88 ? 0.034 7.369 0.176 1.00 98.12 88 VAL A CA 1
ATOM 751 C C . VAL A 1 88 ? 0.235 7.560 1.675 1.00 98.12 88 VAL A C 1
ATOM 753 O O . VAL A 1 88 ? -0.603 8.171 2.334 1.00 98.12 88 VAL A O 1
ATOM 756 N N . ASP A 1 89 ? 1.372 7.133 2.215 1.00 96.56 89 ASP A N 1
ATOM 757 C CA . ASP A 1 89 ? 1.664 7.280 3.637 1.00 96.56 89 ASP A CA 1
ATOM 758 C C . ASP A 1 89 ? 1.828 8.732 4.078 1.00 96.56 89 ASP A C 1
ATOM 760 O O . ASP A 1 89 ? 1.390 9.108 5.173 1.00 96.56 89 ASP A O 1
ATOM 764 N N . ASN A 1 90 ? 2.430 9.563 3.226 1.00 94.94 90 ASN A N 1
ATOM 765 C CA . ASN A 1 90 ? 2.539 10.990 3.485 1.00 94.94 90 ASN A CA 1
ATOM 766 C C . ASN A 1 90 ? 1.149 11.649 3.500 1.00 94.94 90 ASN A C 1
ATOM 768 O O . ASN A 1 90 ? 0.829 12.386 4.429 1.00 94.94 90 ASN A O 1
ATOM 772 N N . LEU A 1 91 ? 0.287 11.329 2.530 1.00 96.81 91 LEU A N 1
ATOM 773 C CA . LEU A 1 91 ? -1.091 11.832 2.482 1.00 96.81 91 LEU A CA 1
ATOM 774 C C . LEU A 1 91 ? -1.910 11.370 3.690 1.00 96.81 91 LEU A C 1
ATOM 776 O O . LEU A 1 91 ? -2.573 12.186 4.325 1.00 96.81 91 LEU A O 1
ATOM 780 N N . TRP A 1 92 ? -1.824 10.090 4.055 1.00 97.06 92 TRP A N 1
ATOM 781 C CA . TRP A 1 92 ? -2.518 9.547 5.223 1.00 97.06 92 TRP A CA 1
ATOM 782 C C . TRP A 1 92 ? -2.104 10.263 6.511 1.00 97.06 92 TRP A C 1
ATOM 784 O O . TRP A 1 92 ? -2.941 10.614 7.350 1.00 97.06 92 TRP A O 1
ATOM 794 N N . SER A 1 93 ? -0.798 10.510 6.653 1.00 93.94 93 SER A N 1
ATOM 795 C CA . SER A 1 93 ? -0.231 11.253 7.773 1.00 93.94 93 SER A CA 1
ATOM 796 C C . SER A 1 93 ? -0.833 12.655 7.889 1.00 93.94 93 SER A C 1
ATOM 798 O O . SER A 1 93 ? -1.283 13.037 8.971 1.00 93.94 93 SER A O 1
ATOM 800 N N . GLU A 1 94 ? -0.853 13.415 6.792 1.00 94.31 94 GLU A N 1
ATOM 801 C CA . GLU A 1 94 ? -1.285 14.816 6.801 1.00 94.31 94 GLU A CA 1
ATOM 802 C C . GLU A 1 94 ? -2.804 14.994 6.874 1.00 94.31 94 GLU A C 1
ATOM 804 O O . GLU A 1 94 ? -3.269 15.907 7.554 1.00 94.31 94 GLU A O 1
ATOM 809 N N . ILE A 1 95 ? -3.580 14.142 6.199 1.00 95.88 95 ILE A N 1
ATOM 810 C CA . ILE A 1 95 ? -5.034 14.317 6.070 1.00 95.88 95 ILE A CA 1
ATOM 811 C C . ILE A 1 95 ? -5.776 13.722 7.272 1.00 95.88 95 ILE A C 1
ATOM 813 O O . ILE A 1 95 ? -6.696 14.351 7.793 1.00 95.88 95 ILE A O 1
ATOM 817 N N . TYR A 1 96 ? -5.363 12.543 7.749 1.00 95.31 96 TYR A N 1
ATOM 818 C CA . TYR A 1 96 ? -6.100 11.805 8.781 1.00 95.31 96 TYR A CA 1
ATOM 819 C C . TYR A 1 96 ? -5.330 11.718 10.094 1.00 95.31 96 TYR A C 1
ATOM 821 O O . TYR A 1 96 ? -5.797 12.212 11.123 1.00 95.31 96 TYR A O 1
ATOM 829 N N . TYR A 1 97 ? -4.131 11.131 10.085 1.00 93.69 97 TYR A N 1
ATOM 830 C CA . TYR A 1 97 ? -3.444 10.790 11.332 1.00 93.69 97 TYR A CA 1
ATOM 831 C C . TYR A 1 97 ? -3.101 12.025 12.179 1.00 93.69 97 TYR A C 1
ATOM 833 O O . TYR A 1 97 ? -3.494 12.093 13.344 1.00 93.69 97 TYR A O 1
ATOM 841 N N . LYS A 1 98 ? -2.398 13.026 11.625 1.00 92.44 98 LYS A N 1
ATOM 842 C CA . LYS A 1 98 ? -1.997 14.228 12.379 1.00 92.44 98 LYS A CA 1
ATOM 843 C C . LYS A 1 98 ? -3.202 15.064 12.841 1.00 92.44 98 LYS A C 1
ATOM 845 O O . LYS A 1 98 ? -3.223 15.416 14.027 1.00 92.44 98 LYS A O 1
ATOM 850 N N . PRO A 1 99 ? -4.208 15.377 11.997 1.00 94.12 99 PRO A N 1
ATOM 851 C CA . PRO A 1 99 ? -5.362 16.165 12.434 1.00 94.12 99 PRO A CA 1
ATOM 852 C C . PRO A 1 99 ? -6.187 15.471 13.520 1.00 94.12 99 PRO A C 1
ATOM 854 O O . PRO A 1 99 ? -6.537 16.103 14.521 1.00 94.12 99 PRO A O 1
ATOM 857 N N . ILE A 1 100 ? -6.443 14.167 13.376 1.00 94.56 100 ILE A N 1
ATOM 858 C CA . ILE A 1 100 ? -7.193 13.396 14.372 1.00 94.56 100 ILE A CA 1
ATOM 859 C C . ILE A 1 100 ? -6.374 13.303 15.664 1.00 94.56 100 ILE A C 1
ATOM 861 O O . ILE A 1 100 ? -6.884 13.641 16.731 1.00 94.56 100 ILE A O 1
ATOM 865 N N . LYS A 1 101 ? -5.080 12.978 15.594 1.00 92.69 101 LYS A N 1
ATOM 866 C CA . LYS A 1 101 ? -4.210 12.954 16.780 1.00 92.69 101 LYS A CA 1
ATOM 867 C C . LYS A 1 101 ? -4.229 14.278 17.540 1.00 92.69 101 LYS A C 1
ATOM 869 O O . LYS A 1 101 ? -4.364 14.281 18.759 1.00 92.69 101 LYS A O 1
ATOM 874 N N . LYS A 1 102 ? -4.150 15.410 16.832 1.00 92.44 102 LYS A N 1
ATOM 875 C CA . LYS A 1 102 ? -4.223 16.748 17.436 1.00 92.44 102 LYS A CA 1
ATOM 876 C C . LYS A 1 102 ? -5.559 16.986 18.144 1.00 92.44 102 LYS A C 1
ATOM 878 O O . LYS A 1 102 ? -5.573 17.572 19.222 1.00 92.44 102 LYS A O 1
ATOM 883 N N . ARG A 1 103 ? -6.670 16.521 17.565 1.00 91.25 103 ARG A N 1
ATOM 884 C CA . ARG A 1 103 ? -8.011 16.625 18.162 1.00 91.25 103 ARG A CA 1
ATOM 885 C C . ARG A 1 103 ? -8.163 15.774 19.427 1.00 91.25 103 ARG A C 1
ATOM 887 O O . ARG A 1 103 ? -8.865 16.187 20.342 1.00 91.25 103 ARG A O 1
ATOM 894 N N . TYR A 1 104 ? -7.505 14.617 19.481 1.00 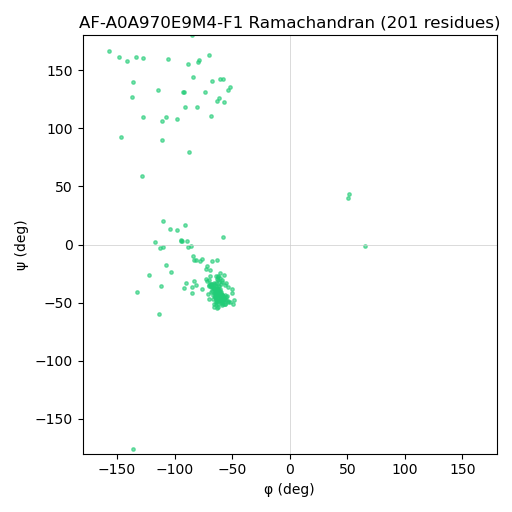87.00 104 TYR A N 1
ATOM 895 C CA . TYR A 1 104 ? -7.641 13.625 20.553 1.00 87.00 104 TYR A CA 1
ATOM 896 C C . TYR A 1 104 ? -6.405 13.515 21.457 1.00 87.00 104 TYR A C 1
ATOM 898 O O . TYR A 1 104 ? -6.260 12.516 22.156 1.00 87.00 104 TYR A O 1
ATOM 906 N N . ASN A 1 105 ? -5.544 14.541 21.482 1.00 73.12 105 ASN A N 1
ATOM 907 C CA . ASN A 1 105 ? -4.218 14.583 22.125 1.00 73.12 105 ASN A CA 1
ATOM 908 C C . ASN A 1 105 ? -4.192 14.291 23.652 1.00 73.12 105 ASN A C 1
ATOM 910 O O . ASN A 1 105 ? -3.153 14.431 24.287 1.00 73.12 105 ASN A O 1
ATOM 914 N N . CYS A 1 106 ? -5.322 13.896 24.245 1.00 65.69 106 CYS A N 1
ATOM 915 C CA . CYS A 1 106 ? -5.500 13.507 25.643 1.00 65.69 106 CYS A CA 1
ATOM 916 C C . CYS A 1 106 ? -5.777 12.000 25.846 1.00 65.69 106 CYS A C 1
ATOM 918 O O . CYS A 1 106 ? -5.945 11.583 26.987 1.00 65.69 106 CYS A O 1
ATOM 920 N N . LYS A 1 107 ? -5.879 11.181 24.785 1.00 76.44 107 LYS A N 1
ATOM 921 C CA . LYS A 1 107 ? -6.132 9.731 24.906 1.00 76.44 107 LYS A CA 1
ATOM 922 C C . LYS A 1 107 ? -4.807 8.969 24.804 1.00 76.44 107 LYS A C 1
ATOM 924 O O . LYS A 1 107 ? -4.237 8.894 23.718 1.00 76.44 107 LYS A O 1
ATOM 929 N N . GLU A 1 108 ? -4.328 8.421 25.923 1.00 78.75 108 GLU A N 1
ATOM 930 C CA . GLU A 1 108 ? -3.028 7.723 26.014 1.00 78.75 108 GLU A CA 1
ATOM 931 C C . GLU A 1 108 ? -2.890 6.599 24.969 1.00 78.75 108 GLU A C 1
ATOM 933 O O . GLU A 1 108 ? -1.854 6.479 24.315 1.00 78.75 108 GLU A O 1
ATOM 938 N N . ASP A 1 109 ? -3.983 5.887 24.687 1.00 89.88 109 ASP A N 1
ATOM 939 C CA . ASP A 1 109 ? -4.016 4.773 23.731 1.00 89.88 109 ASP A CA 1
ATOM 940 C C . ASP A 1 109 ? -4.364 5.181 22.290 1.00 89.88 109 ASP A C 1
ATOM 942 O O . ASP A 1 109 ? -4.743 4.332 21.479 1.00 89.88 109 ASP A O 1
ATOM 946 N N . PHE A 1 110 ? -4.269 6.471 21.937 1.00 92.88 110 PHE A N 1
ATOM 947 C CA . PHE A 1 110 ? -4.705 6.973 20.627 1.00 92.88 110 PHE A CA 1
ATOM 948 C C . PHE A 1 110 ? -4.149 6.150 19.458 1.00 92.88 110 PHE A C 1
ATOM 950 O O . PHE A 1 110 ? -4.914 5.710 18.609 1.00 92.88 110 PHE A O 1
ATOM 957 N N . ASN A 1 111 ? -2.833 5.913 19.424 1.00 91.88 111 ASN A N 1
ATOM 958 C CA . ASN A 1 111 ? -2.200 5.202 18.307 1.00 91.88 111 ASN A CA 1
ATOM 959 C C . ASN A 1 111 ? -2.717 3.767 18.170 1.00 91.88 111 ASN A C 1
ATOM 961 O O . ASN A 1 111 ? -2.924 3.292 17.058 1.00 91.88 111 ASN A O 1
ATOM 965 N N . PHE A 1 112 ? -2.907 3.085 19.299 1.00 92.75 112 PHE A N 1
ATOM 966 C CA . PHE A 1 112 ? -3.397 1.715 19.321 1.00 92.75 112 PHE A CA 1
ATOM 967 C C . PHE A 1 112 ? -4.834 1.650 18.807 1.00 92.75 112 PHE A C 1
ATOM 969 O O . PHE A 1 112 ? -5.118 0.905 17.875 1.00 92.75 112 PHE A O 1
ATOM 976 N N . LEU A 1 113 ? -5.714 2.490 19.351 1.00 94.06 113 LEU A N 1
ATOM 977 C CA . LEU A 1 113 ? -7.123 2.538 18.967 1.00 94.06 113 LEU A CA 1
ATOM 978 C C . LEU A 1 113 ? -7.318 3.015 17.518 1.00 94.06 113 LEU A C 1
ATOM 980 O O . LEU A 1 113 ? -8.158 2.482 16.809 1.00 94.06 113 LEU A O 1
ATOM 984 N N . PHE A 1 114 ? -6.513 3.970 17.048 1.00 94.94 114 PHE A N 1
ATOM 985 C CA . PHE A 1 114 ? -6.556 4.435 15.660 1.00 94.94 114 PHE A CA 1
ATOM 986 C C . PHE A 1 114 ? -6.156 3.330 14.677 1.00 94.94 114 PHE A C 1
ATOM 988 O O . PHE A 1 114 ? -6.797 3.152 13.647 1.00 94.94 114 PHE A O 1
ATOM 995 N N . ASN A 1 115 ? -5.121 2.554 15.008 1.00 94.12 115 ASN A N 1
ATOM 996 C CA . ASN A 1 115 ? -4.736 1.401 14.197 1.00 94.12 115 ASN A CA 1
ATOM 997 C C . ASN A 1 115 ? -5.783 0.280 14.267 1.00 94.12 115 ASN A C 1
ATOM 999 O O . ASN A 1 115 ? -5.999 -0.398 13.268 1.00 94.12 115 ASN A O 1
ATOM 1003 N N . GLN A 1 116 ? -6.453 0.091 15.411 1.00 95.56 116 GLN A N 1
ATOM 1004 C CA . GLN A 1 116 ? -7.564 -0.856 15.501 1.00 95.56 116 GLN A CA 1
ATOM 1005 C C . GLN A 1 116 ? -8.712 -0.478 14.574 1.00 95.56 116 GLN A C 1
ATOM 1007 O O . GLN A 1 116 ? -9.210 -1.364 13.890 1.00 95.56 116 GLN A O 1
ATOM 1012 N N . ASP A 1 117 ? -9.100 0.799 14.514 1.00 97.25 117 ASP A N 1
ATOM 1013 C CA . ASP A 1 117 ? -10.142 1.246 13.587 1.00 97.25 117 ASP A CA 1
ATOM 1014 C C . ASP A 1 117 ? -9.796 0.869 12.144 1.00 97.25 117 ASP A C 1
ATOM 1016 O O . ASP A 1 117 ? -10.626 0.313 11.434 1.00 97.25 117 ASP A O 1
ATOM 1020 N N . MET A 1 118 ? -8.548 1.103 11.732 1.00 97.12 118 MET A N 1
ATOM 1021 C CA . MET A 1 118 ? -8.079 0.721 10.401 1.00 97.12 118 MET A CA 1
ATOM 1022 C C . MET A 1 118 ? -8.180 -0.787 10.153 1.00 97.12 118 MET A C 1
ATOM 1024 O O . MET A 1 118 ? -8.691 -1.206 9.121 1.00 97.12 118 MET A O 1
ATOM 1028 N N . CYS A 1 119 ? -7.730 -1.608 11.106 1.00 97.19 119 CYS A N 1
ATOM 1029 C CA . CYS A 1 119 ? -7.850 -3.061 11.013 1.00 97.19 119 CYS A CA 1
ATOM 1030 C C . CYS A 1 119 ? -9.317 -3.514 10.945 1.00 97.19 119 CYS A C 1
ATOM 1032 O O . CYS A 1 119 ? -9.641 -4.401 10.165 1.00 97.19 119 CYS A O 1
ATOM 1034 N N . ILE A 1 120 ? -10.211 -2.921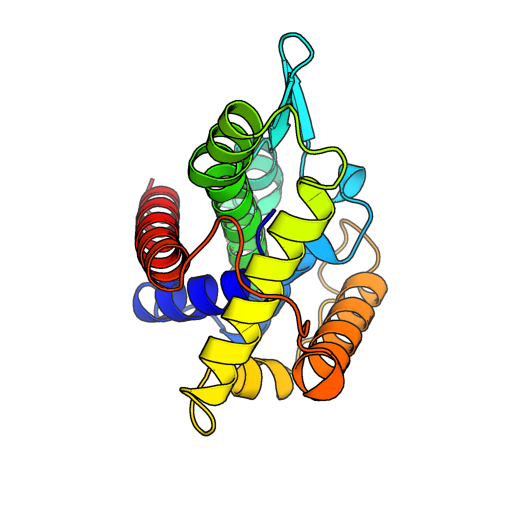 11.741 1.00 98.19 120 ILE A N 1
ATOM 1035 C CA . ILE A 1 120 ? -11.646 -3.241 11.708 1.00 98.19 120 ILE A CA 1
ATOM 1036 C C . ILE A 1 120 ? -12.205 -2.960 10.312 1.00 98.19 120 ILE A C 1
ATOM 1038 O O . ILE A 1 120 ? -12.816 -3.850 9.723 1.00 98.19 120 ILE A O 1
ATOM 1042 N N . LEU A 1 121 ? -11.937 -1.769 9.771 1.00 98.19 121 LEU A N 1
ATOM 1043 C CA . LEU A 1 121 ? -12.415 -1.343 8.453 1.00 98.19 121 LEU A CA 1
ATOM 1044 C C . LEU A 1 121 ? -11.837 -2.199 7.315 1.00 98.19 121 LEU A C 1
ATOM 1046 O O . LEU A 1 121 ? -12.546 -2.505 6.360 1.00 98.19 121 LEU A O 1
ATOM 1050 N N . ASP A 1 122 ? -10.581 -2.640 7.428 1.00 98.19 122 ASP A N 1
ATOM 1051 C CA . ASP A 1 122 ? -9.987 -3.589 6.484 1.00 98.19 122 ASP A CA 1
ATOM 1052 C C . ASP A 1 122 ? -10.787 -4.903 6.430 1.00 98.19 122 ASP A C 1
ATOM 1054 O O . ASP A 1 122 ? -11.134 -5.382 5.350 1.00 98.19 122 ASP A O 1
ATOM 1058 N N . PHE A 1 123 ? -11.096 -5.492 7.590 1.00 98.25 123 PHE A N 1
ATOM 1059 C CA . PHE A 1 123 ? -11.858 -6.741 7.646 1.00 98.25 123 PHE A CA 1
ATOM 1060 C C . PHE A 1 123 ? -13.322 -6.552 7.237 1.00 98.25 123 PHE A C 1
ATOM 1062 O O . PHE A 1 123 ? -13.874 -7.431 6.583 1.00 98.25 123 PHE A O 1
ATOM 1069 N N . GLU A 1 124 ? -13.949 -5.423 7.575 1.00 97.75 124 GLU A N 1
ATOM 1070 C CA . GLU A 1 124 ? -15.292 -5.087 7.080 1.00 97.75 124 GLU A CA 1
ATOM 1071 C C . GLU A 1 124 ? -15.321 -5.016 5.546 1.00 97.75 124 GLU A C 1
ATOM 107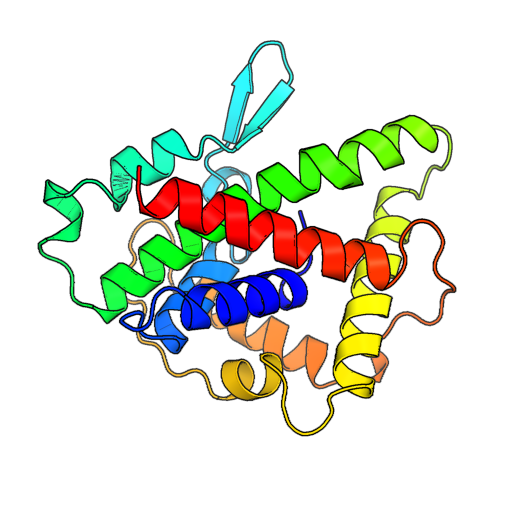3 O O . GLU A 1 124 ? -16.214 -5.596 4.930 1.00 97.75 124 GLU A O 1
ATOM 1078 N N . TYR A 1 125 ? -14.310 -4.413 4.910 1.00 98.06 125 TYR A N 1
ATOM 1079 C CA . TYR A 1 125 ? -14.184 -4.422 3.449 1.00 98.06 125 TYR A CA 1
ATOM 1080 C C . TYR A 1 125 ? -14.076 -5.848 2.882 1.00 98.06 125 TYR A C 1
ATOM 1082 O O . TYR A 1 125 ? -14.739 -6.160 1.891 1.00 98.06 125 TYR A O 1
ATOM 1090 N N . LEU A 1 126 ? -13.276 -6.726 3.499 1.00 97.81 126 LEU A N 1
ATOM 1091 C CA . LEU A 1 126 ? -13.140 -8.119 3.051 1.00 97.81 126 LEU A CA 1
ATOM 1092 C C . LEU A 1 126 ? -14.448 -8.911 3.209 1.00 97.81 126 LEU A C 1
ATOM 1094 O O . LEU A 1 126 ? -14.811 -9.667 2.311 1.00 97.81 126 LEU A O 1
ATOM 1098 N N . GLU A 1 127 ? -15.179 -8.711 4.309 1.00 96.94 127 GLU A N 1
ATOM 1099 C CA . GLU A 1 127 ? -16.490 -9.333 4.556 1.00 96.94 127 GLU A CA 1
ATOM 1100 C C . GLU A 1 127 ? -17.546 -8.884 3.538 1.00 96.94 127 GLU A C 1
ATOM 1102 O O . GLU A 1 127 ? -18.354 -9.693 3.084 1.00 96.94 127 GLU A O 1
ATOM 1107 N N . GLN A 1 128 ? -17.532 -7.604 3.156 1.00 97.12 128 GLN A N 1
ATOM 1108 C CA . GLN A 1 128 ? -18.434 -7.049 2.146 1.00 97.12 128 GLN A CA 1
ATOM 1109 C C . GLN A 1 128 ? -18.078 -7.496 0.715 1.00 97.12 128 GLN A C 1
ATOM 1111 O O . GLN A 1 128 ? -18.939 -7.462 -0.164 1.00 97.12 128 GLN A O 1
ATOM 1116 N N . ASN A 1 129 ? -16.834 -7.926 0.469 1.00 97.00 129 ASN A N 1
ATOM 1117 C CA . ASN A 1 129 ? -16.318 -8.285 -0.857 1.00 97.00 129 ASN A CA 1
ATOM 1118 C C . ASN A 1 129 ? -15.665 -9.686 -0.865 1.00 97.00 129 ASN A C 1
ATOM 1120 O O . ASN A 1 129 ? -14.484 -9.806 -1.200 1.00 97.00 129 ASN A O 1
ATOM 1124 N N . PRO A 1 130 ? -16.391 -10.766 -0.520 1.00 95.44 130 PRO A N 1
ATOM 1125 C CA . PRO A 1 130 ? -15.787 -12.069 -0.220 1.00 95.44 130 PRO A CA 1
ATOM 1126 C C . PRO A 1 130 ? -15.181 -12.790 -1.433 1.00 95.44 130 PRO A C 1
ATOM 1128 O O . PRO A 1 130 ? -14.261 -13.585 -1.272 1.00 95.44 130 PRO A O 1
ATOM 1131 N N . GLU A 1 131 ? -15.686 -12.529 -2.641 1.00 94.38 131 GLU A N 1
ATOM 1132 C CA . GLU A 1 131 ? -15.306 -13.267 -3.859 1.00 94.38 131 GLU A CA 1
ATOM 1133 C C . GLU A 1 131 ? -14.426 -12.460 -4.820 1.00 94.38 131 GLU A C 1
ATOM 1135 O O . GLU A 1 131 ? -13.787 -13.029 -5.704 1.00 94.38 131 GLU A O 1
ATOM 1140 N N . ASN A 1 132 ? -14.395 -11.135 -4.672 1.00 93.06 132 ASN A N 1
ATOM 1141 C CA . ASN A 1 132 ? -13.671 -10.253 -5.578 1.00 93.06 132 ASN A CA 1
ATOM 1142 C C . ASN A 1 132 ? -13.106 -9.054 -4.816 1.00 93.06 132 ASN A C 1
ATOM 1144 O O . ASN A 1 132 ? -13.780 -8.042 -4.628 1.00 93.06 132 ASN A O 1
ATOM 1148 N N . ASN A 1 133 ? -11.865 -9.191 -4.364 1.00 96.12 133 ASN A N 1
ATOM 1149 C CA . ASN A 1 133 ? -11.125 -8.129 -3.704 1.00 96.12 133 ASN A CA 1
ATOM 1150 C C . ASN A 1 133 ? -9.627 -8.256 -4.008 1.00 96.12 133 ASN A C 1
ATOM 1152 O O . ASN A 1 133 ? -9.129 -9.330 -4.365 1.00 96.12 133 ASN A O 1
ATOM 1156 N N . ILE A 1 134 ? -8.896 -7.162 -3.807 1.00 97.38 134 ILE A N 1
ATOM 1157 C CA . ILE A 1 134 ? -7.461 -7.107 -4.096 1.00 97.38 134 ILE A CA 1
ATOM 1158 C C . ILE A 1 134 ? -6.629 -8.088 -3.257 1.00 97.38 134 ILE A C 1
ATOM 1160 O O . ILE A 1 134 ? -5.578 -8.541 -3.708 1.00 97.38 134 ILE A O 1
ATOM 1164 N N . PHE A 1 135 ? -7.083 -8.463 -2.056 1.00 98.00 135 PHE A N 1
ATOM 1165 C CA . PHE A 1 135 ? -6.363 -9.416 -1.214 1.00 98.00 135 PHE A CA 1
ATOM 1166 C C . PHE A 1 135 ? -6.367 -10.832 -1.805 1.00 98.00 135 PHE A C 1
ATOM 1168 O O . PHE A 1 135 ? -5.357 -11.526 -1.697 1.00 98.00 135 PHE A O 1
ATOM 1175 N N . LEU A 1 136 ? -7.441 -11.258 -2.478 1.00 97.12 136 LEU A N 1
ATOM 1176 C CA . LEU A 1 136 ? -7.468 -12.546 -3.183 1.00 97.12 136 LEU A CA 1
ATOM 1177 C C . LEU A 1 136 ? -6.425 -12.585 -4.307 1.00 97.12 136 LEU A C 1
ATOM 1179 O O . LEU A 1 136 ? -5.684 -13.559 -4.421 1.00 97.12 136 LEU A O 1
ATOM 1183 N N . ILE A 1 137 ? -6.305 -11.494 -5.070 1.00 97.00 137 ILE A N 1
ATOM 1184 C CA . ILE A 1 137 ? -5.293 -11.345 -6.128 1.00 97.00 137 ILE A CA 1
ATOM 1185 C C . ILE A 1 137 ? -3.887 -11.350 -5.512 1.00 97.00 137 ILE A C 1
ATOM 1187 O O . ILE A 1 137 ? -3.020 -12.126 -5.917 1.00 97.00 137 ILE A O 1
ATOM 1191 N N . PHE A 1 138 ? -3.670 -10.547 -4.467 1.00 98.12 138 PHE A N 1
ATOM 1192 C CA . PHE A 1 138 ? -2.406 -10.502 -3.732 1.00 98.12 138 PHE A CA 1
ATOM 1193 C C . PHE A 1 138 ? -2.033 -11.855 -3.110 1.00 98.12 138 PHE A C 1
ATOM 1195 O O . PHE A 1 138 ? -0.862 -12.224 -3.055 1.00 98.12 138 PHE A O 1
ATOM 1202 N N . SER A 1 139 ? -3.007 -12.647 -2.668 1.00 95.88 139 SER A N 1
ATOM 1203 C CA . SER A 1 139 ? -2.762 -13.969 -2.083 1.00 95.88 139 SER A CA 1
ATOM 1204 C C . SER A 1 139 ? -2.144 -14.946 -3.083 1.00 95.88 139 SER A C 1
ATOM 1206 O O . SER A 1 139 ? -1.366 -15.817 -2.682 1.00 95.88 139 SER A O 1
ATOM 1208 N N . SER A 1 140 ? -2.392 -14.749 -4.379 1.00 95.38 140 SER A N 1
ATOM 1209 C CA . SER A 1 140 ? -1.784 -15.509 -5.475 1.00 95.38 140 SER A CA 1
ATOM 1210 C C . SER A 1 140 ? -0.516 -14.892 -6.074 1.00 95.38 140 SER A C 1
ATOM 1212 O O . SER A 1 140 ? 0.022 -15.474 -7.009 1.00 95.38 140 SER A O 1
ATOM 1214 N N . ILE A 1 141 ? -0.021 -13.766 -5.542 1.00 95.81 141 ILE A N 1
ATOM 1215 C CA . ILE A 1 141 ? 1.142 -13.059 -6.100 1.00 95.81 141 ILE A CA 1
ATOM 1216 C C . ILE A 1 141 ? 2.363 -13.979 -6.262 1.00 95.81 141 ILE A C 1
ATOM 1218 O O . ILE A 1 141 ? 2.742 -14.678 -5.311 1.00 95.81 141 ILE A O 1
ATOM 1222 N N . ASP A 1 142 ? 2.997 -13.916 -7.437 1.00 92.00 142 ASP A N 1
ATOM 1223 C CA . ASP A 1 142 ? 4.247 -14.611 -7.754 1.00 92.00 142 ASP A CA 1
ATOM 1224 C C . ASP A 1 142 ? 5.291 -13.627 -8.306 1.00 92.00 142 ASP A C 1
ATOM 1226 O O . ASP A 1 142 ? 5.177 -13.090 -9.410 1.00 92.00 142 ASP A O 1
ATOM 1230 N N . VAL A 1 143 ? 6.323 -13.357 -7.505 1.00 97.38 143 VAL A N 1
ATOM 1231 C CA . VAL A 1 143 ? 7.345 -12.352 -7.811 1.00 97.38 143 VAL A CA 1
ATOM 1232 C C . VAL A 1 143 ? 8.744 -12.865 -7.509 1.00 97.38 143 VAL A C 1
ATOM 1234 O O . VAL A 1 143 ? 9.005 -13.466 -6.471 1.00 97.38 143 VAL A O 1
ATOM 1237 N N . ASN A 1 144 ? 9.677 -12.530 -8.399 1.00 97.25 144 ASN A N 1
ATOM 1238 C CA . ASN A 1 144 ? 11.111 -12.643 -8.160 1.00 97.25 144 ASN A CA 1
ATOM 1239 C C . ASN A 1 144 ? 11.698 -11.236 -7.984 1.00 97.25 144 ASN A C 1
ATOM 1241 O O . ASN A 1 144 ? 11.757 -10.463 -8.946 1.00 97.25 144 ASN A O 1
ATOM 1245 N N . LEU A 1 145 ? 12.103 -10.923 -6.753 1.00 97.25 145 LEU A N 1
ATOM 1246 C CA . LEU A 1 145 ? 12.569 -9.614 -6.297 1.00 97.25 145 LEU A CA 1
ATOM 1247 C C . LEU A 1 145 ? 14.095 -9.528 -6.130 1.00 97.25 145 LEU A C 1
ATOM 1249 O O . LEU A 1 145 ? 14.585 -8.548 -5.578 1.00 97.25 145 LEU A O 1
ATOM 1253 N N . GLU A 1 146 ? 14.864 -10.492 -6.648 1.00 95.75 146 GLU A N 1
ATOM 1254 C CA . GLU A 1 146 ? 16.339 -10.492 -6.543 1.00 95.75 146 GLU A CA 1
ATOM 1255 C C . GLU A 1 146 ? 17.006 -9.304 -7.264 1.00 95.75 146 GLU A C 1
ATOM 1257 O O . GLU A 1 146 ? 18.178 -9.006 -7.053 1.00 95.75 146 GLU A O 1
ATOM 1262 N N . PHE A 1 147 ? 16.259 -8.583 -8.107 1.00 94.56 147 PHE A N 1
ATOM 1263 C CA . PHE A 1 147 ? 16.724 -7.337 -8.719 1.00 94.56 147 PHE A CA 1
ATOM 1264 C C . PHE A 1 147 ? 16.797 -6.162 -7.725 1.00 94.56 147 PHE A C 1
ATOM 1266 O O . PHE A 1 147 ? 17.406 -5.139 -8.044 1.00 94.56 147 PHE A O 1
ATOM 1273 N N . PHE A 1 148 ? 16.123 -6.246 -6.573 1.00 95.06 148 PHE A N 1
ATOM 1274 C CA . PHE A 1 148 ? 16.031 -5.158 -5.606 1.00 95.06 148 PHE A CA 1
ATOM 1275 C C . PHE A 1 148 ? 17.165 -5.244 -4.583 1.00 95.06 148 PHE A C 1
ATOM 1277 O O . PHE A 1 148 ? 17.278 -6.214 -3.841 1.00 95.06 148 PHE A O 1
ATOM 1284 N N . LEU A 1 149 ? 18.008 -4.210 -4.545 1.00 92.31 149 LEU A N 1
ATOM 1285 C CA . LEU A 1 149 ? 19.277 -4.238 -3.808 1.00 92.31 149 LEU A CA 1
ATOM 1286 C C . LEU A 1 149 ? 19.366 -3.216 -2.666 1.00 92.31 149 LEU A C 1
ATOM 1288 O O . LEU A 1 149 ? 20.414 -3.118 -2.031 1.00 92.31 149 LEU A O 1
ATOM 1292 N N . ASP A 1 150 ? 18.315 -2.433 -2.397 1.00 92.62 150 ASP A N 1
ATOM 1293 C CA . ASP A 1 150 ? 18.393 -1.413 -1.339 1.00 92.62 150 ASP A CA 1
ATOM 1294 C C . ASP A 1 150 ? 18.384 -2.032 0.065 1.00 92.62 150 ASP A C 1
ATOM 1296 O O . ASP A 1 150 ? 18.977 -1.471 0.986 1.00 92.62 150 ASP A O 1
ATOM 1300 N N . PHE A 1 151 ? 17.734 -3.188 0.223 1.00 94.38 151 PHE A N 1
ATOM 1301 C CA . PHE A 1 151 ? 17.778 -4.024 1.420 1.00 94.38 151 PHE A CA 1
ATOM 1302 C C . PHE A 1 151 ? 17.413 -5.480 1.070 1.00 94.38 151 PHE A C 1
ATOM 1304 O O . PHE A 1 151 ? 16.914 -5.723 -0.030 1.00 94.38 151 PHE A O 1
ATOM 1311 N N . PRO A 1 152 ? 17.650 -6.460 1.968 1.00 95.31 152 PRO A N 1
ATOM 1312 C CA . PRO A 1 152 ? 17.462 -7.876 1.652 1.00 95.31 152 PRO A CA 1
ATOM 1313 C C . PRO A 1 152 ? 16.031 -8.214 1.179 1.00 95.31 152 PRO A C 1
ATOM 1315 O O . PRO A 1 152 ? 15.091 -8.019 1.957 1.00 95.31 152 PRO A O 1
ATOM 1318 N N . PRO A 1 153 ? 15.846 -8.796 -0.026 1.00 95.94 153 PRO A N 1
ATOM 1319 C CA . PRO A 1 153 ? 14.528 -9.193 -0.540 1.00 95.94 153 PRO A CA 1
ATOM 1320 C C . PRO A 1 153 ? 13.762 -10.168 0.362 1.00 95.94 153 PRO A C 1
ATOM 1322 O O . PRO A 1 153 ? 12.533 -10.149 0.383 1.00 95.94 153 PRO A O 1
ATOM 1325 N N . ALA A 1 154 ? 14.475 -10.966 1.166 1.00 96.94 154 ALA A N 1
ATOM 1326 C CA . ALA A 1 154 ? 13.897 -11.855 2.179 1.00 96.94 154 ALA A CA 1
ATOM 1327 C C . ALA A 1 154 ? 12.891 -11.144 3.099 1.00 96.94 154 ALA A C 1
ATOM 1329 O O . ALA A 1 154 ? 11.838 -11.700 3.396 1.00 96.94 154 ALA A O 1
ATOM 1330 N N . LEU A 1 155 ? 13.169 -9.889 3.469 1.00 97.12 155 LEU A N 1
ATOM 1331 C CA . LEU A 1 155 ? 12.268 -9.084 4.292 1.00 97.12 155 LEU A CA 1
ATOM 1332 C C . LEU A 1 155 ? 10.924 -8.829 3.593 1.00 97.12 155 LEU A C 1
ATOM 1334 O O . LEU A 1 155 ? 9.874 -8.878 4.229 1.00 97.12 155 LEU A O 1
ATOM 1338 N N . ILE A 1 156 ? 10.947 -8.605 2.276 1.00 97.62 156 ILE A N 1
ATOM 1339 C CA . ILE A 1 156 ? 9.741 -8.394 1.467 1.00 97.62 156 ILE A CA 1
ATOM 1340 C C . ILE A 1 156 ? 8.954 -9.698 1.361 1.00 97.62 156 ILE A C 1
ATOM 1342 O O . ILE A 1 156 ? 7.749 -9.706 1.601 1.00 97.62 156 ILE A O 1
ATOM 1346 N N . TYR A 1 157 ? 9.623 -10.816 1.068 1.00 98.06 157 TYR A N 1
ATOM 1347 C CA . TYR A 1 157 ? 8.963 -12.122 0.999 1.00 98.06 157 TYR A CA 1
ATOM 1348 C C . TYR A 1 157 ? 8.319 -12.521 2.331 1.00 98.06 157 TYR A C 1
ATOM 1350 O O . TYR A 1 157 ? 7.210 -13.058 2.341 1.00 98.06 157 TYR A O 1
ATOM 1358 N N . ASP A 1 158 ? 8.977 -12.247 3.454 1.00 97.56 158 ASP A N 1
ATOM 1359 C CA . ASP A 1 158 ? 8.414 -12.520 4.773 1.00 97.56 158 ASP A CA 1
ATOM 1360 C C . ASP A 1 158 ? 7.229 -11.600 5.082 1.00 97.56 158 ASP A C 1
ATOM 1362 O O . ASP A 1 158 ? 6.221 -12.069 5.610 1.00 97.56 158 ASP A O 1
ATOM 1366 N N . ASN A 1 159 ? 7.270 -10.332 4.662 1.00 96.81 159 ASN A N 1
ATOM 1367 C CA . ASN A 1 159 ? 6.115 -9.445 4.776 1.00 96.81 159 ASN A CA 1
ATOM 1368 C C . ASN A 1 159 ? 4.925 -9.934 3.930 1.00 96.81 159 ASN A C 1
ATOM 1370 O O . ASN A 1 159 ? 3.804 -9.986 4.431 1.00 96.81 159 ASN A O 1
ATOM 1374 N N . ILE A 1 160 ? 5.155 -10.395 2.692 1.00 98.00 160 ILE A N 1
ATOM 1375 C CA . ILE A 1 160 ? 4.110 -11.018 1.857 1.00 98.00 160 ILE A CA 1
ATOM 1376 C C . ILE A 1 160 ? 3.458 -12.191 2.602 1.00 98.00 160 ILE A C 1
ATOM 1378 O O . ILE A 1 160 ? 2.230 -12.266 2.671 1.00 98.00 160 ILE A O 1
ATOM 1382 N N . LYS A 1 161 ? 4.255 -13.094 3.192 1.00 97.69 161 LYS A N 1
ATOM 1383 C CA . LYS A 1 161 ? 3.732 -14.227 3.979 1.00 97.69 161 LYS A CA 1
ATOM 1384 C C . LYS A 1 161 ? 2.918 -13.755 5.184 1.00 97.69 161 LYS A C 1
ATOM 1386 O O . LYS A 1 161 ? 1.840 -14.291 5.424 1.00 97.69 161 LYS A O 1
ATOM 1391 N N . ASN A 1 162 ? 3.406 -12.751 5.911 1.00 97.12 162 ASN A N 1
ATOM 1392 C CA . ASN A 1 162 ? 2.735 -12.213 7.094 1.00 97.12 162 ASN A CA 1
ATOM 1393 C C . ASN A 1 162 ? 1.389 -11.569 6.746 1.00 97.12 162 ASN A C 1
ATOM 1395 O O . ASN A 1 162 ? 0.403 -11.831 7.428 1.00 97.12 162 ASN A O 1
ATOM 1399 N N . ILE A 1 163 ? 1.320 -10.792 5.660 1.00 97.19 163 ILE A N 1
ATOM 1400 C CA . ILE A 1 163 ? 0.071 -10.200 5.157 1.00 97.19 163 ILE A CA 1
ATOM 1401 C C . ILE A 1 163 ? -0.928 -11.302 4.797 1.00 97.19 163 ILE A C 1
ATOM 1403 O O . ILE A 1 163 ? -2.076 -11.255 5.240 1.00 97.19 163 ILE A O 1
ATOM 1407 N N . LYS A 1 164 ? -0.486 -12.318 4.037 1.00 97.50 164 LYS A N 1
ATOM 1408 C CA . LYS A 1 164 ? -1.325 -13.470 3.669 1.00 97.50 164 LYS A CA 1
ATOM 1409 C C . LYS A 1 164 ? -1.867 -14.173 4.913 1.00 97.50 164 LYS A C 1
ATOM 1411 O O . LYS A 1 164 ? -3.068 -14.411 4.996 1.00 97.50 164 LYS A O 1
ATOM 1416 N N . ALA A 1 165 ? -1.018 -14.454 5.900 1.00 97.81 165 ALA A N 1
ATOM 1417 C CA . ALA A 1 165 ? -1.432 -15.093 7.147 1.00 97.81 165 ALA A CA 1
ATOM 1418 C C . ALA A 1 165 ? -2.399 -14.222 7.969 1.00 97.81 165 ALA A C 1
ATOM 1420 O O . ALA A 1 165 ? -3.361 -14.743 8.531 1.00 97.81 165 ALA A O 1
ATOM 1421 N N . TYR A 1 166 ? -2.168 -12.907 8.022 1.00 97.69 166 TYR A N 1
ATOM 1422 C CA . TYR A 1 166 ? -2.976 -11.980 8.809 1.00 97.69 166 TYR A CA 1
ATOM 1423 C C . TYR A 1 166 ? -4.410 -11.875 8.281 1.00 97.69 166 TYR A C 1
ATOM 1425 O O . TYR A 1 166 ? -5.354 -12.118 9.030 1.00 97.69 166 TYR A O 1
ATOM 1433 N N . TYR A 1 167 ? -4.586 -11.575 6.994 1.00 97.38 167 TYR A N 1
ATOM 1434 C CA . TYR A 1 167 ? -5.918 -11.363 6.417 1.00 97.38 167 TYR A CA 1
ATOM 1435 C C . TYR A 1 167 ? -6.654 -12.667 6.063 1.00 97.38 167 TYR A C 1
ATOM 1437 O O . TYR A 1 167 ? -7.866 -12.639 5.876 1.00 97.38 167 TYR A O 1
ATOM 1445 N N . SER A 1 168 ? -5.970 -13.821 6.033 1.00 95.94 168 SER A N 1
ATOM 1446 C CA . SER A 1 168 ? -6.636 -15.130 5.873 1.00 95.94 168 SER A CA 1
ATOM 1447 C C . SER A 1 168 ? -7.298 -15.644 7.155 1.00 95.94 168 SER A C 1
ATOM 1449 O O . SER A 1 168 ? -8.065 -16.603 7.100 1.00 95.94 168 SER A O 1
ATOM 1451 N N . ASN A 1 169 ? -6.994 -15.055 8.315 1.00 95.88 169 ASN A N 1
ATOM 1452 C CA . ASN A 1 169 ? -7.554 -15.478 9.592 1.00 95.88 169 ASN A CA 1
ATOM 1453 C C . ASN A 1 169 ? -8.516 -14.419 10.143 1.00 95.88 169 ASN A C 1
ATOM 1455 O O . ASN A 1 169 ? -8.090 -13.387 10.659 1.00 95.88 169 ASN A O 1
ATOM 1459 N N . VAL A 1 170 ? -9.816 -14.712 10.082 1.00 91.31 170 VAL A N 1
ATOM 1460 C CA . VAL A 1 170 ? -10.887 -13.829 10.572 1.00 91.31 170 VAL A CA 1
ATOM 1461 C C . VAL A 1 170 ? -10.796 -13.532 12.072 1.00 91.31 170 VAL A C 1
ATOM 1463 O O . VAL A 1 170 ? -11.245 -12.474 12.508 1.00 91.31 170 VAL A O 1
ATOM 1466 N N . ASP A 1 171 ? -10.153 -14.399 12.864 1.00 95.44 171 ASP A N 1
ATOM 1467 C CA . ASP A 1 171 ? -9.949 -14.166 14.300 1.00 95.44 171 ASP A CA 1
ATOM 1468 C C . ASP A 1 171 ? -8.989 -12.999 14.585 1.00 95.44 171 ASP A C 1
ATOM 1470 O O . ASP A 1 171 ? -8.946 -12.495 15.709 1.00 95.44 171 ASP A O 1
ATOM 1474 N N . ASN A 1 172 ? -8.241 -12.534 13.577 1.00 96.00 172 ASN A N 1
ATOM 1475 C CA . ASN A 1 172 ? -7.389 -11.351 13.686 1.00 96.00 172 ASN A CA 1
ATOM 1476 C C . ASN A 1 172 ? -8.175 -10.030 13.651 1.00 96.00 172 ASN A C 1
ATOM 1478 O O . ASN A 1 172 ? -7.597 -8.984 13.965 1.00 96.00 172 ASN A O 1
ATOM 1482 N N . LYS A 1 173 ? -9.468 -10.049 13.288 1.00 96.50 173 LYS A N 1
ATOM 1483 C CA . LYS A 1 173 ? -10.323 -8.857 13.312 1.00 96.50 173 LYS A CA 1
ATOM 1484 C C . LYS A 1 173 ? -10.466 -8.347 14.753 1.00 96.50 173 LYS A C 1
ATOM 1486 O O . LYS A 1 173 ? -10.928 -9.095 15.623 1.00 96.50 173 LYS A O 1
ATOM 1491 N N . PRO A 1 174 ? -10.116 -7.079 15.045 1.00 95.38 174 PRO A N 1
ATOM 1492 C CA . PRO A 1 174 ? -10.352 -6.516 16.368 1.00 95.38 174 PRO A CA 1
ATOM 1493 C C . PRO A 1 174 ? -11.847 -6.521 16.713 1.00 95.38 174 PRO A C 1
ATOM 1495 O O . PRO A 1 174 ? -12.694 -6.258 15.866 1.00 95.38 174 PRO A O 1
ATOM 1498 N N . LYS A 1 175 ? -12.174 -6.793 17.981 1.00 92.94 175 LYS A N 1
ATOM 1499 C CA . LYS A 1 175 ? -13.565 -6.883 18.477 1.00 92.94 175 LYS A CA 1
ATOM 1500 C C . LYS A 1 175 ? -14.085 -5.573 19.078 1.00 92.94 175 LYS A C 1
ATOM 1502 O O . LYS A 1 175 ? -15.162 -5.537 19.666 1.00 92.94 175 LYS A O 1
ATOM 1507 N N . ASN A 1 176 ? -13.283 -4.518 19.003 1.00 91.31 176 ASN A N 1
ATOM 1508 C CA . ASN A 1 176 ? -13.608 -3.201 19.527 1.00 91.31 176 ASN A CA 1
ATOM 1509 C C . ASN A 1 176 ? -14.544 -2.458 18.562 1.00 91.31 176 ASN A C 1
ATOM 1511 O O . ASN A 1 176 ? -14.596 -2.759 17.376 1.00 91.31 176 ASN A O 1
ATOM 1515 N N . ASN A 1 177 ? -15.261 -1.456 19.071 1.00 93.56 177 ASN A N 1
ATOM 1516 C CA . ASN A 1 177 ? -16.037 -0.547 18.227 1.00 93.56 177 ASN A CA 1
ATOM 1517 C C . ASN A 1 177 ? -15.141 0.569 17.686 1.00 93.56 177 ASN A C 1
ATOM 1519 O O . ASN A 1 177 ? -14.311 1.086 18.444 1.00 93.56 177 ASN A O 1
ATOM 1523 N N . LEU A 1 178 ? -15.401 0.997 16.445 1.00 96.00 178 LEU A N 1
ATOM 1524 C CA . LEU A 1 178 ? -14.732 2.137 15.814 1.00 96.00 178 LEU A CA 1
ATOM 1525 C C . LEU A 1 178 ? -14.792 3.387 16.708 1.00 96.00 178 LEU A C 1
ATOM 1527 O O . LEU A 1 178 ? -15.838 3.707 17.284 1.00 96.00 178 LEU A O 1
ATOM 1531 N N . GLN A 1 179 ? -13.670 4.095 16.837 1.00 94.62 179 GLN A N 1
ATOM 1532 C CA . GLN A 1 179 ? -13.517 5.236 17.749 1.00 94.62 179 GLN A CA 1
ATOM 1533 C C . GLN A 1 179 ? -13.365 6.582 17.032 1.00 94.62 179 GLN A C 1
ATOM 1535 O O . GLN A 1 179 ? -13.813 7.612 17.541 1.00 94.62 179 GLN A O 1
ATOM 1540 N N . PHE A 1 180 ? -12.696 6.589 15.886 1.00 95.06 180 PHE A N 1
ATO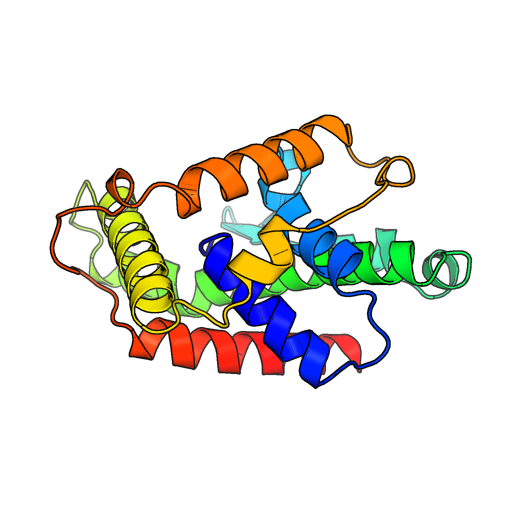M 1541 C CA . PHE A 1 180 ? -12.206 7.776 15.195 1.00 95.06 180 PHE A CA 1
ATOM 1542 C C . PHE A 1 180 ? -12.538 7.764 13.708 1.00 95.06 180 PHE A C 1
ATOM 1544 O O . PHE A 1 180 ? -12.890 8.817 13.180 1.00 95.06 180 PHE A O 1
ATOM 1551 N N . LEU A 1 181 ? -12.403 6.610 13.054 1.00 96.69 181 LEU A N 1
ATOM 1552 C CA . LEU A 1 181 ? -12.588 6.457 11.614 1.00 96.69 181 LEU A CA 1
ATOM 1553 C C . LEU A 1 181 ? -13.903 5.754 11.285 1.00 96.69 181 LEU A C 1
ATOM 1555 O O . LEU A 1 181 ? -14.496 5.058 12.112 1.00 96.69 181 LEU A O 1
ATOM 1559 N N . LYS A 1 182 ? -14.351 5.941 10.049 1.00 97.31 182 LYS A N 1
ATOM 1560 C CA . LYS A 1 182 ? -15.497 5.268 9.440 1.00 97.31 182 LYS A CA 1
ATOM 1561 C C . LYS A 1 182 ? -15.115 4.781 8.048 1.00 97.31 182 LYS A C 1
ATOM 1563 O O . LYS A 1 182 ? -14.201 5.321 7.436 1.00 97.31 182 LYS A O 1
ATOM 1568 N N . GLU A 1 183 ? -15.881 3.842 7.506 1.00 97.38 183 GLU A N 1
ATOM 1569 C CA . GLU A 1 183 ? -15.690 3.312 6.146 1.00 97.38 183 GLU A CA 1
ATOM 1570 C C . GLU A 1 183 ? -15.524 4.426 5.099 1.00 97.38 183 GLU A C 1
ATOM 1572 O O . GLU A 1 183 ? -14.554 4.449 4.346 1.00 97.38 183 GLU A O 1
ATOM 1577 N N . LYS A 1 184 ? -16.405 5.433 5.142 1.00 97.69 184 LYS A N 1
ATOM 1578 C CA . LYS A 1 184 ? -16.360 6.588 4.239 1.00 97.69 184 LYS A CA 1
ATOM 1579 C C . LYS A 1 184 ? -15.017 7.337 4.266 1.00 97.69 184 LYS A C 1
ATOM 1581 O O . LYS A 1 184 ? -14.594 7.827 3.223 1.00 97.69 184 LYS A O 1
ATOM 1586 N N . ASP A 1 185 ? -14.351 7.416 5.419 1.00 97.75 185 ASP A N 1
ATOM 1587 C CA . ASP A 1 185 ? -13.045 8.074 5.534 1.00 97.75 185 ASP A CA 1
ATOM 1588 C C . ASP A 1 185 ? -11.980 7.328 4.714 1.00 97.75 185 ASP A C 1
ATOM 1590 O O . ASP A 1 185 ? -11.144 7.955 4.065 1.00 97.75 185 ASP A O 1
ATOM 1594 N N . ILE A 1 186 ? -12.037 5.993 4.691 1.00 97.94 186 ILE A N 1
ATOM 1595 C CA . ILE A 1 186 ? -11.116 5.152 3.914 1.00 97.94 186 ILE A CA 1
ATOM 1596 C C . ILE A 1 186 ? -11.400 5.280 2.418 1.00 97.94 186 ILE A C 1
ATOM 1598 O O . ILE A 1 186 ? -10.468 5.446 1.633 1.00 97.94 186 ILE A O 1
ATOM 1602 N N . GLU A 1 187 ? -12.671 5.277 2.015 1.00 98.19 187 GLU A N 1
ATOM 1603 C CA . GLU A 1 187 ? -13.043 5.422 0.602 1.00 98.19 187 GLU A CA 1
ATOM 1604 C C . GLU A 1 187 ? -12.648 6.793 0.034 1.00 98.19 187 GLU A C 1
ATOM 1606 O O . GLU A 1 187 ? -12.054 6.882 -1.045 1.00 98.19 187 GLU A O 1
ATOM 1611 N N . GLU A 1 188 ? -12.915 7.874 0.774 1.00 98.38 188 GLU A N 1
ATOM 1612 C CA . GLU A 1 188 ? -12.496 9.226 0.385 1.00 98.38 188 GLU A CA 1
ATOM 1613 C C . GLU A 1 188 ? -10.968 9.349 0.326 1.00 98.38 188 GLU A C 1
ATOM 1615 O O . GLU A 1 188 ? -10.420 9.979 -0.593 1.00 98.38 188 GLU A O 1
ATOM 1620 N N . PHE A 1 189 ? -10.266 8.704 1.262 1.00 98.44 189 PHE A N 1
ATOM 1621 C CA . PHE A 1 189 ? -8.813 8.645 1.247 1.00 98.44 189 PHE A CA 1
ATOM 1622 C C . PHE A 1 189 ? -8.279 7.920 0.010 1.00 98.44 189 PHE A C 1
ATOM 1624 O O . PHE A 1 189 ? -7.402 8.464 -0.659 1.00 98.44 189 PHE A O 1
ATOM 1631 N N . ILE A 1 190 ? -8.806 6.739 -0.331 1.00 98.56 190 ILE A N 1
ATOM 1632 C CA . ILE A 1 190 ? -8.361 5.968 -1.501 1.00 98.56 190 ILE A CA 1
ATOM 1633 C C . ILE A 1 190 ? -8.511 6.804 -2.774 1.00 98.56 190 ILE A C 1
ATOM 1635 O O . ILE A 1 190 ? -7.560 6.908 -3.548 1.00 98.56 190 ILE A O 1
ATOM 1639 N N . ILE A 1 191 ? -9.655 7.467 -2.971 1.00 98.38 191 ILE A N 1
ATOM 1640 C CA . ILE A 1 191 ? -9.885 8.340 -4.135 1.00 98.38 191 ILE A CA 1
ATOM 1641 C C . ILE A 1 191 ? -8.840 9.462 -4.191 1.00 98.38 191 ILE A C 1
ATOM 1643 O O . ILE A 1 191 ? -8.235 9.706 -5.239 1.00 98.38 191 ILE A O 1
ATOM 1647 N N . THR A 1 192 ? -8.606 10.132 -3.062 1.00 98.50 192 THR A N 1
ATOM 1648 C CA . THR A 1 192 ? -7.623 11.219 -2.957 1.00 98.50 192 THR A CA 1
ATOM 1649 C C . THR A 1 192 ? -6.213 10.718 -3.266 1.00 98.50 192 THR A C 1
ATOM 1651 O O . THR A 1 192 ? -5.505 11.302 -4.085 1.00 98.50 192 THR A O 1
ATOM 1654 N N . ALA A 1 193 ? -5.821 9.601 -2.659 1.00 98.38 193 ALA A N 1
ATOM 1655 C CA . ALA A 1 193 ? -4.505 9.002 -2.803 1.00 98.38 193 ALA A CA 1
ATOM 1656 C C . ALA A 1 193 ? -4.222 8.545 -4.241 1.00 98.38 193 ALA A C 1
ATOM 1658 O O . ALA A 1 193 ? -3.120 8.766 -4.751 1.00 98.38 193 ALA A O 1
ATOM 1659 N N . VAL A 1 194 ? -5.219 7.973 -4.923 1.00 98.44 194 VAL A N 1
ATOM 1660 C CA . VAL A 1 194 ? -5.129 7.616 -6.345 1.00 98.44 194 VAL A CA 1
ATOM 1661 C C . VAL A 1 194 ? -4.925 8.868 -7.189 1.00 98.44 194 VAL A C 1
ATOM 1663 O O . VAL A 1 194 ? -3.982 8.916 -7.973 1.00 98.44 194 VAL A O 1
ATOM 1666 N N . ASN A 1 195 ? -5.752 9.902 -7.016 1.00 98.19 195 ASN A N 1
ATOM 1667 C CA . ASN A 1 195 ? -5.649 11.127 -7.813 1.00 98.19 195 ASN A CA 1
ATOM 1668 C C . ASN A 1 195 ? -4.281 11.806 -7.654 1.00 98.19 195 ASN A C 1
ATOM 1670 O O . ASN A 1 195 ? -3.659 12.169 -8.651 1.00 98.19 195 ASN A O 1
ATOM 1674 N N . GLU A 1 196 ? -3.777 11.923 -6.425 1.00 98.00 196 GLU A N 1
ATOM 1675 C CA . GLU A 1 196 ? -2.456 12.501 -6.167 1.00 98.00 196 GLU A CA 1
ATOM 1676 C C . GLU A 1 196 ? -1.316 11.642 -6.731 1.00 98.00 196 GLU A C 1
ATOM 1678 O O . GLU A 1 196 ? -0.371 12.179 -7.309 1.00 98.00 196 GLU A O 1
ATOM 1683 N N . SER A 1 197 ? -1.421 10.313 -6.647 1.00 97.44 197 SER A N 1
ATOM 1684 C CA . SER A 1 197 ? -0.427 9.401 -7.230 1.00 97.44 197 SER A CA 1
ATOM 1685 C C . SER A 1 197 ? -0.390 9.499 -8.758 1.00 97.44 197 SER A C 1
ATOM 1687 O O . SER A 1 197 ? 0.685 9.586 -9.348 1.00 97.44 197 SER A O 1
ATOM 1689 N N . ILE A 1 198 ? -1.555 9.568 -9.409 1.00 96.94 198 ILE A N 1
ATOM 1690 C CA . ILE A 1 198 ? -1.663 9.759 -10.862 1.00 96.94 198 ILE A CA 1
ATOM 1691 C C . ILE A 1 198 ? -1.111 11.125 -11.280 1.00 96.94 198 ILE A C 1
ATOM 1693 O O . ILE A 1 198 ? -0.348 11.219 -12.241 1.00 96.94 198 ILE A O 1
ATOM 1697 N N . ASN A 1 199 ? -1.431 12.183 -10.533 1.00 95.88 199 ASN A N 1
ATOM 1698 C CA . ASN A 1 199 ? -0.876 13.511 -10.778 1.00 95.88 199 ASN A CA 1
ATOM 1699 C C . ASN A 1 199 ? 0.651 13.532 -10.634 1.00 95.88 199 ASN A C 1
ATOM 1701 O O . ASN A 1 199 ? 1.313 14.262 -11.366 1.00 95.88 199 ASN A O 1
ATOM 1705 N N . ALA A 1 200 ? 1.214 12.765 -9.697 1.00 93.50 200 ALA A N 1
ATOM 1706 C CA . ALA A 1 200 ? 2.659 12.636 -9.532 1.00 93.50 200 ALA A CA 1
ATOM 1707 C C . ALA A 1 200 ? 3.313 11.822 -10.659 1.00 93.50 200 ALA A C 1
ATOM 1709 O O . ALA A 1 200 ? 4.449 12.106 -11.016 1.00 93.50 200 ALA A O 1
ATOM 1710 N N . PHE A 1 201 ? 2.608 10.844 -11.231 1.00 91.44 201 PHE A N 1
ATOM 1711 C CA . PHE A 1 201 ? 3.110 10.018 -12.333 1.00 91.44 201 PHE A CA 1
ATOM 1712 C C . PHE A 1 201 ? 3.269 10.793 -13.652 1.00 91.44 201 PHE A C 1
ATOM 1714 O O . PHE A 1 201 ? 4.194 10.524 -14.411 1.00 91.44 201 PHE A O 1
ATOM 1721 N N . TYR A 1 202 ? 2.375 11.748 -13.931 1.00 87.25 202 TYR A N 1
ATOM 1722 C CA . TYR A 1 202 ? 2.369 12.524 -15.182 1.00 87.25 202 TYR A CA 1
ATOM 1723 C C . TYR A 1 202 ? 3.118 13.869 -15.114 1.00 87.25 202 TYR A C 1
ATOM 1725 O O . TYR A 1 202 ? 3.089 14.623 -16.088 1.00 87.25 202 TYR A O 1
ATOM 1733 N N . LYS A 1 203 ? 3.750 14.192 -13.982 1.00 80.81 203 LYS A N 1
ATOM 1734 C CA . LYS A 1 203 ? 4.569 15.402 -13.797 1.00 80.81 203 LYS A CA 1
ATOM 1735 C C . LYS A 1 203 ? 6.047 15.103 -13.999 1.00 80.81 203 LYS A C 1
ATOM 1737 O O . LYS A 1 203 ? 6.718 15.979 -14.585 1.00 80.81 203 LYS A O 1
#

Sequence (203 aa):
MTTLLTHLRVAEKIKERIKDLDLDYFMAGFITPDSGGKEMTHFYKSKNQEKYIDVKCYYNRHLRPETLLHRSDKTRAFYWGYYFHLIVDNLWSEIYYKPIKKRYNCKEDFNFLFNQDMCILDFEYLEQNPENNIFLIFSSIDVNLEFFLDFPPALIYDNIKNIKAYYSNVDNKPKNNLQFLKEKDIEEFIITAVNESINAFYK